Protein AF-A0AAD1IV38-F1 (afdb_monomer_lite)

Organism: NCBI:txid758802

pLDDT: mean 76.39, std 16.38, range [33.62, 96.56]

Secondary structure (DSSP, 8-state):
---TTTTTTSSTTTHHHHHHHHHHHHHHHHHHHHHHHHHHHHHHHHHHHHHHHHHHHHHHHHHHHHHHHHHHHHHHHHHHHHHHHHHHHHHHHTSPPPTTS--SS-SS-GGGTTS-HHHHHHHHHHHHHHHHHH-HHHHHHHHHHHHHHHHHHHIIIIIS-TT-PPPTT-HHHHHHHHHHHHHHHHHHHHHHHH--

Foldseek 3Di:
DDDPPPVPPPCPPPPPVVVVVVVVVVVVVVVVVVVVVVVVVVVVVVVVVVVVVVVVVVVVVVVVVVVVVVVLLVLLVVLLVLLVLLLVLLVQLQDFADPVLARSRDLDRPVCVPHDPVVVVVVLVVSLVSLCVLPVQLSVLSVQLVVLSVVVSCCCPPPDDSRDGDDNPHPSSVSNNVSSVSNNVVSVVVVVVVVD

Structure (mmCIF, N/CA/C/O backbone):
data_AF-A0AAD1IV38-F1
#
_entry.id   AF-A0AAD1IV38-F1
#
loop_
_atom_site.group_PDB
_atom_site.id
_atom_site.type_symbol
_atom_site.label_atom_id
_atom_site.label_alt_id
_atom_site.label_comp_id
_atom_site.label_asym_id
_atom_site.label_entity_id
_atom_site.label_seq_id
_atom_site.pdbx_PDB_ins_code
_atom_site.Cartn_x
_atom_site.Cartn_y
_atom_site.Cartn_z
_atom_site.occupancy
_atom_site.B_iso_or_equiv
_atom_site.auth_seq_id
_atom_site.auth_comp_id
_atom_site.auth_asym_id
_atom_site.auth_atom_id
_atom_site.pdbx_PDB_model_num
ATOM 1 N N . MET A 1 1 ? -80.940 8.741 69.448 1.00 45.12 1 MET A N 1
ATOM 2 C CA . MET A 1 1 ? -79.758 9.371 70.067 1.00 45.12 1 MET A CA 1
ATOM 3 C C . MET A 1 1 ? -79.548 8.725 71.424 1.00 45.12 1 MET A C 1
ATOM 5 O O . MET A 1 1 ? -80.487 8.771 72.208 1.00 45.12 1 MET A O 1
ATOM 9 N N . PRO A 1 2 ? -78.401 8.070 71.664 1.00 38.91 2 PRO A N 1
ATOM 10 C CA . PRO A 1 2 ? -77.934 7.808 73.019 1.00 38.91 2 PRO A CA 1
ATOM 11 C C . PRO A 1 2 ? -76.534 8.390 73.284 1.00 38.91 2 PRO A C 1
ATOM 13 O O . PRO A 1 2 ? -75.730 8.594 72.374 1.00 38.91 2 PRO A O 1
ATOM 16 N N . ASP A 1 3 ? -76.324 8.686 74.562 1.00 38.94 3 ASP A N 1
ATOM 17 C CA . ASP A 1 3 ? -75.396 9.650 75.147 1.00 38.94 3 ASP A CA 1
ATOM 18 C C . ASP A 1 3 ? -73.910 9.256 75.160 1.00 38.94 3 ASP A C 1
ATOM 20 O O . ASP A 1 3 ? -73.527 8.130 75.467 1.00 38.94 3 ASP A O 1
ATOM 24 N N . TRP A 1 4 ? -73.060 10.260 74.928 1.00 42.03 4 TRP A N 1
ATOM 25 C CA . TRP A 1 4 ? -71.591 10.206 74.905 1.00 42.03 4 TRP A CA 1
ATOM 26 C C . TRP A 1 4 ? -70.914 10.296 76.288 1.00 42.03 4 TRP A C 1
ATOM 28 O O . TRP A 1 4 ? -69.719 10.567 76.367 1.00 42.03 4 TRP A O 1
ATOM 38 N N . VAL A 1 5 ? -71.632 10.097 77.397 1.00 47.81 5 VAL A N 1
ATOM 39 C CA . VAL A 1 5 ? -71.105 10.475 78.729 1.00 47.81 5 VAL A CA 1
ATOM 40 C C . VAL A 1 5 ? -70.648 9.288 79.589 1.00 47.81 5 VAL A C 1
ATOM 42 O O . VAL A 1 5 ? -69.922 9.478 80.560 1.00 47.81 5 VAL A O 1
ATOM 45 N N . THR A 1 6 ? -70.921 8.040 79.207 1.00 46.22 6 THR A N 1
ATOM 46 C CA . THR A 1 6 ? -70.617 6.884 80.082 1.00 46.22 6 THR A CA 1
ATOM 47 C C . THR A 1 6 ? -69.318 6.136 79.758 1.00 46.22 6 THR A C 1
ATOM 49 O O . THR A 1 6 ? -69.001 5.151 80.415 1.00 46.22 6 THR A O 1
ATOM 52 N N . VAL A 1 7 ? -68.514 6.609 78.798 1.00 44.09 7 VAL A N 1
ATOM 53 C CA . VAL A 1 7 ? -67.184 6.024 78.491 1.00 44.09 7 VAL A CA 1
ATOM 54 C C . VAL A 1 7 ? -66.044 6.773 79.213 1.00 44.09 7 VAL A C 1
ATOM 56 O O . VAL A 1 7 ? -64.895 6.338 79.217 1.00 44.09 7 VAL A O 1
ATOM 59 N N . GLY A 1 8 ? -66.352 7.883 79.892 1.00 41.31 8 GLY A N 1
ATOM 60 C CA . GLY A 1 8 ? -65.357 8.850 80.363 1.00 41.31 8 GLY A CA 1
ATOM 61 C C . GLY A 1 8 ? -64.532 8.499 81.607 1.00 41.31 8 GLY A C 1
ATOM 62 O O . GLY A 1 8 ? -63.607 9.246 81.901 1.00 41.31 8 GLY A O 1
ATOM 63 N N . ILE A 1 9 ? -64.810 7.425 82.361 1.00 41.72 9 ILE A N 1
ATOM 64 C CA . ILE A 1 9 ? -64.165 7.242 83.688 1.00 41.72 9 ILE A CA 1
ATOM 65 C C . ILE A 1 9 ? -63.402 5.911 83.855 1.00 41.72 9 ILE A C 1
ATOM 67 O O . ILE A 1 9 ? -62.678 5.743 84.830 1.00 41.72 9 ILE A O 1
ATOM 71 N N . SER A 1 10 ? -63.412 4.997 82.877 1.00 33.62 10 SER A N 1
ATOM 72 C CA . SER A 1 10 ? -62.675 3.720 83.016 1.00 33.62 10 SER A CA 1
ATOM 73 C C . SER A 1 10 ? -61.328 3.637 82.275 1.00 33.62 10 SER A C 1
ATOM 75 O O . SER A 1 10 ? -60.678 2.595 82.338 1.00 33.62 10 SER A O 1
ATOM 77 N N . VAL A 1 11 ? -60.872 4.694 81.587 1.00 42.88 11 VAL A N 1
ATOM 78 C CA . VAL A 1 11 ? -59.607 4.673 80.805 1.00 42.88 11 VAL A CA 1
ATOM 79 C C . VAL A 1 11 ? -58.508 5.561 81.418 1.00 42.88 11 VAL A C 1
ATOM 81 O O . VAL A 1 11 ? -57.435 5.725 80.846 1.00 42.88 11 VAL A O 1
ATOM 84 N N . VAL A 1 12 ? -58.718 6.122 82.613 1.00 41.34 12 VAL A N 1
ATOM 85 C CA . VAL A 1 12 ? -57.757 7.072 83.215 1.00 41.34 12 VAL A CA 1
ATOM 86 C C . VAL A 1 12 ? -56.674 6.397 84.076 1.00 41.34 12 VAL A C 1
ATOM 88 O O . VAL A 1 12 ? -55.705 7.047 84.446 1.00 41.34 12 VAL A O 1
ATOM 91 N N . THR A 1 13 ? -56.722 5.084 84.325 1.00 41.69 13 THR A N 1
ATOM 92 C CA . THR A 1 13 ? -55.710 4.415 85.178 1.00 41.69 13 THR A CA 1
ATOM 93 C C . THR A 1 13 ? -54.821 3.378 84.486 1.00 41.69 13 THR A C 1
ATOM 95 O O . THR A 1 13 ? -53.948 2.813 85.138 1.00 41.69 13 THR A O 1
ATOM 98 N N . SER A 1 14 ? -54.933 3.172 83.168 1.00 42.94 14 SER A N 1
ATOM 99 C CA . SER A 1 14 ? -54.065 2.217 82.442 1.00 42.94 14 SER A CA 1
ATOM 100 C C . SER A 1 14 ? -53.470 2.723 81.115 1.00 42.94 14 SER A C 1
ATOM 102 O O . SER A 1 14 ? -52.597 2.066 80.548 1.00 42.94 14 SER A O 1
ATOM 104 N N . GLY A 1 15 ? -53.866 3.906 80.625 1.00 40.72 15 GLY A N 1
ATOM 105 C CA . GLY A 1 15 ? -53.502 4.392 79.281 1.00 40.72 15 GLY A CA 1
ATOM 106 C C . GLY A 1 15 ? -52.137 5.086 79.126 1.00 40.72 15 GLY A C 1
ATOM 107 O O . GLY A 1 15 ? -51.643 5.202 78.003 1.00 40.72 15 GLY A O 1
ATOM 108 N N . GLY A 1 16 ? -51.504 5.537 80.217 1.00 40.09 16 GLY A N 1
ATOM 109 C CA . GLY A 1 16 ? -50.271 6.344 80.162 1.00 40.09 16 GLY A CA 1
ATOM 110 C C . GLY A 1 16 ? -48.995 5.555 79.840 1.00 40.09 16 GLY A C 1
ATOM 111 O O . GLY A 1 16 ? -48.105 6.055 79.157 1.00 40.09 16 GLY A O 1
ATOM 112 N N . PHE A 1 17 ? -48.917 4.294 80.272 1.00 45.41 17 PHE A N 1
ATOM 113 C CA . PHE A 1 17 ? -47.762 3.435 79.985 1.00 45.41 17 PHE A CA 1
ATOM 114 C C . PHE A 1 17 ? -47.787 2.891 78.553 1.00 45.41 17 PHE A C 1
ATOM 116 O O . PHE A 1 17 ? -46.746 2.818 77.904 1.00 45.41 17 PHE A O 1
ATOM 123 N N . ALA A 1 18 ? -48.970 2.558 78.028 1.00 45.69 18 ALA A N 1
ATOM 124 C CA . ALA A 1 18 ? -49.103 2.012 76.682 1.00 45.69 18 ALA A CA 1
ATOM 125 C C . ALA A 1 18 ? -48.793 3.068 75.607 1.00 45.69 18 ALA A C 1
ATOM 127 O O . ALA A 1 18 ? -48.010 2.801 74.702 1.00 45.69 18 ALA A O 1
ATOM 128 N N . THR A 1 19 ? -49.318 4.291 75.727 1.00 47.59 19 THR A N 1
ATOM 129 C CA . THR A 1 19 ? -49.047 5.375 74.760 1.00 47.59 19 THR A CA 1
ATOM 130 C C . THR A 1 19 ? -47.577 5.809 74.752 1.00 47.59 19 THR A C 1
ATOM 132 O O . THR A 1 19 ? -47.011 5.996 73.674 1.00 47.59 19 THR A O 1
ATOM 135 N N . GLY A 1 20 ? -46.920 5.882 75.916 1.00 45.69 20 GLY A N 1
ATOM 136 C CA . GLY A 1 20 ? -45.480 6.158 76.011 1.00 45.69 20 GLY A CA 1
ATOM 137 C C . GLY A 1 20 ? -44.601 5.051 75.413 1.00 45.69 20 GLY A C 1
ATOM 138 O O . GLY A 1 20 ? -43.641 5.342 74.697 1.00 45.69 20 GLY A O 1
ATOM 139 N N . LEU A 1 21 ? -44.958 3.779 75.631 1.00 49.75 21 LEU A N 1
ATOM 140 C CA . LEU A 1 21 ? -44.243 2.631 75.064 1.00 49.75 21 LEU A CA 1
ATOM 141 C C . LEU A 1 21 ? -44.436 2.534 73.540 1.00 49.75 21 LEU A C 1
ATOM 143 O O . LEU A 1 21 ? -43.469 2.287 72.823 1.00 49.75 21 LEU A O 1
ATOM 147 N N . PHE A 1 22 ? -45.645 2.800 73.029 1.00 50.34 22 PHE A N 1
ATOM 148 C CA . PHE A 1 22 ? -45.930 2.851 71.589 1.00 50.34 22 PHE A CA 1
ATOM 149 C C . PHE A 1 22 ? -45.226 4.022 70.889 1.00 50.34 22 PHE A C 1
ATOM 151 O O . PHE A 1 22 ? -44.722 3.842 69.783 1.00 50.34 22 PHE A O 1
ATOM 158 N N . ALA A 1 23 ? -45.128 5.199 71.515 1.00 52.59 23 ALA A N 1
ATOM 159 C CA . ALA A 1 23 ? -44.387 6.338 70.966 1.00 52.59 23 ALA A CA 1
ATOM 160 C C . ALA A 1 23 ? -42.866 6.088 70.926 1.00 52.59 23 ALA A C 1
ATOM 162 O O . ALA A 1 23 ? -42.214 6.433 69.941 1.00 52.59 23 ALA A O 1
ATOM 163 N N . LEU A 1 24 ? -42.302 5.432 71.949 1.00 56.09 24 LEU A N 1
ATOM 164 C CA . LEU A 1 24 ? -40.892 5.014 71.974 1.00 56.09 24 LEU A CA 1
ATOM 165 C C . LEU A 1 24 ? -40.594 3.904 70.958 1.00 56.09 24 LEU A C 1
ATOM 167 O O . LEU A 1 24 ? -39.582 3.970 70.257 1.00 56.09 24 LEU A O 1
ATOM 171 N N . LEU A 1 25 ? -41.486 2.917 70.836 1.00 56.62 25 LEU A N 1
ATOM 172 C CA . LEU A 1 25 ? -41.397 1.865 69.822 1.00 56.62 25 LEU A CA 1
ATOM 173 C C . LEU A 1 25 ? -41.496 2.451 68.411 1.00 56.62 25 LEU A C 1
ATOM 175 O O . LEU A 1 25 ? -40.653 2.130 67.577 1.00 56.62 25 LEU A O 1
ATOM 179 N N . ASN A 1 26 ? -42.439 3.363 68.159 1.00 58.03 26 ASN A N 1
ATOM 180 C CA . ASN A 1 26 ? -42.579 4.035 66.867 1.00 58.03 26 ASN A CA 1
ATOM 181 C C . ASN A 1 26 ? -41.391 4.953 66.557 1.00 58.03 26 ASN A C 1
ATOM 183 O O . ASN A 1 26 ? -40.875 4.890 65.448 1.00 58.03 26 ASN A O 1
ATOM 187 N N . GLY A 1 27 ? -40.882 5.731 67.516 1.00 61.84 27 GLY A N 1
ATOM 188 C CA . GLY A 1 27 ? -39.691 6.566 67.315 1.00 61.84 27 GLY A CA 1
ATOM 189 C C . GLY A 1 27 ? -38.417 5.748 67.058 1.00 61.84 27 GLY A C 1
ATOM 190 O O . GLY A 1 27 ? -37.592 6.118 66.220 1.00 61.84 27 GLY A O 1
ATOM 191 N N . GLY A 1 28 ? -38.269 4.598 67.725 1.00 67.44 28 GLY A N 1
ATOM 192 C CA . GLY A 1 28 ? -37.185 3.645 67.477 1.00 67.44 28 GLY A CA 1
ATOM 193 C C . GLY A 1 28 ? -37.300 2.943 66.120 1.00 67.44 28 GLY A C 1
ATOM 194 O O . GLY A 1 28 ? -36.294 2.776 65.426 1.00 67.44 28 GLY A O 1
ATOM 195 N N . LEU A 1 29 ? -38.519 2.578 65.708 1.00 71.06 29 LEU A N 1
ATOM 196 C CA . LEU A 1 29 ? -38.798 1.998 64.393 1.00 71.06 29 LEU A CA 1
ATOM 197 C C . LEU A 1 29 ? -38.528 3.010 63.275 1.00 71.06 29 LEU A C 1
ATOM 199 O O . LEU A 1 29 ? -37.889 2.675 62.281 1.00 71.06 29 LEU A O 1
ATOM 203 N N . GLN A 1 30 ? -38.954 4.258 63.476 1.00 71.56 30 GLN A N 1
ATOM 204 C CA . GLN A 1 30 ? -38.776 5.352 62.532 1.00 71.56 30 GLN A CA 1
ATOM 205 C C . GLN A 1 30 ? -37.290 5.649 62.339 1.00 71.56 30 GLN A C 1
ATOM 207 O O . GLN A 1 30 ? -36.850 5.636 61.200 1.00 71.56 30 GLN A O 1
ATOM 212 N N . ARG A 1 31 ? -36.489 5.758 63.414 1.00 69.75 31 ARG A N 1
ATOM 213 C CA . ARG A 1 31 ? -35.019 5.912 63.322 1.00 69.75 31 ARG A CA 1
ATOM 214 C C . ARG A 1 31 ? -34.329 4.756 62.596 1.00 69.75 31 ARG A C 1
ATOM 216 O O . ARG A 1 31 ? -33.410 4.990 61.818 1.00 69.75 31 ARG A O 1
ATOM 223 N N . ARG A 1 32 ? -34.753 3.509 62.838 1.00 74.38 32 ARG A N 1
ATOM 224 C CA . ARG A 1 32 ? -34.207 2.334 62.133 1.00 74.38 32 ARG A CA 1
ATOM 225 C C . ARG A 1 32 ? -34.573 2.333 60.650 1.00 74.38 32 ARG A C 1
ATOM 227 O O . ARG A 1 32 ? -33.754 1.926 59.832 1.00 74.38 32 ARG A O 1
ATOM 234 N N . LEU A 1 33 ? -35.780 2.782 60.304 1.00 73.38 33 LEU A N 1
ATOM 235 C CA . LEU A 1 33 ? -36.216 2.943 58.919 1.00 73.38 33 LEU A CA 1
ATOM 236 C C . LEU A 1 33 ? -35.453 4.072 58.220 1.00 73.38 33 LEU A C 1
ATOM 238 O O . LEU A 1 33 ? -34.973 3.841 57.116 1.00 73.38 33 LEU A O 1
ATOM 242 N N . THR A 1 34 ? -35.265 5.238 58.852 1.00 75.69 34 THR A N 1
ATOM 243 C CA . THR A 1 34 ? -34.455 6.320 58.267 1.00 75.69 34 THR A CA 1
ATOM 244 C C . THR A 1 34 ? -33.017 5.879 58.051 1.00 75.69 34 THR A C 1
ATOM 246 O O . THR A 1 34 ? -32.519 6.044 56.947 1.00 75.69 34 THR A O 1
ATOM 249 N N . ALA A 1 35 ? -32.389 5.234 59.041 1.00 76.88 35 ALA A N 1
ATOM 250 C CA . ALA A 1 35 ? -31.027 4.717 58.900 1.00 76.88 35 ALA A CA 1
ATOM 251 C C . ALA A 1 35 ? -30.907 3.706 57.745 1.00 76.88 35 ALA A C 1
ATOM 253 O O . ALA A 1 35 ? -30.032 3.843 56.900 1.00 76.88 35 ALA A O 1
ATOM 254 N N . ARG A 1 36 ? -31.845 2.752 57.628 1.00 73.81 36 ARG A N 1
ATOM 255 C CA . ARG A 1 36 ? -31.867 1.802 56.500 1.00 73.81 36 ARG A CA 1
ATOM 256 C C . ARG A 1 36 ? -32.073 2.478 55.148 1.00 73.81 36 ARG A C 1
ATOM 258 O O . ARG A 1 36 ? -31.517 2.020 54.153 1.00 73.81 36 ARG A O 1
ATOM 265 N N . VAL A 1 37 ? -32.890 3.528 55.088 1.00 79.44 37 VAL A N 1
ATOM 266 C CA . VAL A 1 37 ? -33.097 4.298 53.857 1.00 79.44 37 VAL A CA 1
ATOM 267 C C . VAL A 1 37 ? -31.824 5.059 53.489 1.00 79.44 37 VAL A C 1
ATOM 269 O O . VAL A 1 37 ? -31.433 5.008 52.326 1.00 79.44 37 VAL A O 1
ATOM 272 N N . GLU A 1 38 ? -31.161 5.701 54.452 1.00 79.94 38 GLU A N 1
ATOM 273 C CA . GLU A 1 38 ? -29.873 6.388 54.278 1.00 79.94 38 GLU A CA 1
ATOM 274 C C . GLU A 1 38 ? -28.793 5.423 53.766 1.00 79.94 38 GLU A C 1
ATOM 276 O O . GLU A 1 38 ? -28.149 5.690 52.753 1.00 79.94 38 GLU A O 1
ATOM 281 N N . ASP A 1 39 ? -28.671 4.252 54.396 1.00 84.00 39 ASP A N 1
ATOM 282 C CA . ASP A 1 39 ? -27.728 3.205 53.999 1.00 84.00 39 ASP A CA 1
ATOM 283 C C . ASP A 1 39 ? -28.035 2.687 52.590 1.00 84.00 39 ASP A C 1
ATOM 285 O O . ASP A 1 39 ? -27.129 2.527 51.770 1.00 84.00 39 ASP A O 1
ATOM 289 N N . SER A 1 40 ? -29.318 2.479 52.263 1.00 78.62 40 SER A N 1
ATOM 290 C CA . SER A 1 40 ? -29.721 2.063 50.915 1.00 78.62 40 SER A CA 1
ATOM 291 C C . SER A 1 40 ? -29.397 3.129 49.869 1.00 78.62 40 SER A C 1
ATOM 293 O O . SER A 1 40 ? -28.905 2.789 48.795 1.00 78.62 40 SER A O 1
ATOM 295 N N . LYS A 1 41 ? -29.597 4.414 50.195 1.00 84.19 41 LYS A N 1
ATOM 296 C CA . LYS A 1 41 ? -29.275 5.541 49.315 1.00 84.19 41 LYS A CA 1
ATOM 297 C C . LYS A 1 41 ? -27.777 5.621 49.069 1.00 84.19 41 LYS A C 1
ATOM 299 O O . LYS A 1 41 ? -27.366 5.727 47.915 1.00 84.19 41 LYS A O 1
ATOM 304 N N . ASN A 1 42 ? -26.972 5.499 50.120 1.00 84.94 42 ASN A N 1
ATOM 305 C CA . ASN A 1 42 ? -25.516 5.496 50.019 1.00 84.94 42 ASN A CA 1
ATOM 306 C C . ASN A 1 42 ? -25.021 4.316 49.173 1.00 84.94 42 ASN A C 1
ATOM 308 O O . ASN A 1 42 ? -24.245 4.521 48.243 1.00 84.94 42 ASN A O 1
ATOM 312 N N . ALA A 1 43 ? -25.560 3.113 49.394 1.00 84.00 43 ALA A N 1
ATOM 313 C CA . ALA A 1 43 ? -25.237 1.938 48.589 1.00 84.00 43 ALA A CA 1
ATOM 314 C C . ALA A 1 43 ? -25.651 2.100 47.114 1.00 84.00 43 ALA A C 1
ATOM 316 O O . ALA A 1 43 ? -24.925 1.682 46.212 1.00 84.00 43 ALA A O 1
ATOM 317 N N . THR A 1 44 ? -26.803 2.723 46.836 1.00 80.00 44 THR A N 1
ATOM 318 C CA . THR A 1 44 ? -27.213 3.024 45.455 1.00 80.00 44 THR A CA 1
ATOM 319 C C . THR A 1 44 ? -26.353 4.106 44.810 1.00 80.00 44 THR A C 1
ATOM 321 O O . THR A 1 44 ? -26.018 3.978 43.638 1.00 80.00 44 THR A O 1
ATOM 324 N N . ALA A 1 45 ? -25.940 5.132 45.557 1.00 85.69 45 ALA A N 1
ATOM 325 C CA . ALA A 1 45 ? -25.071 6.193 45.057 1.00 85.69 45 ALA A CA 1
ATOM 326 C C . ALA A 1 45 ? -23.664 5.669 44.739 1.00 85.69 45 ALA A C 1
ATOM 328 O O . ALA A 1 45 ? -23.058 6.072 43.749 1.00 85.69 45 ALA A O 1
ATOM 329 N N . GLU A 1 46 ? -23.151 4.741 45.544 1.00 86.56 46 GLU A N 1
ATOM 330 C CA . GLU A 1 46 ? -21.867 4.090 45.295 1.00 86.56 46 GLU A CA 1
ATOM 331 C C . GLU A 1 46 ? -21.923 3.167 44.071 1.00 86.56 46 GLU A C 1
ATOM 333 O O . GLU A 1 46 ? -21.040 3.230 43.216 1.00 86.56 46 GLU A O 1
ATOM 338 N N . LYS A 1 47 ? -23.009 2.397 43.911 1.00 85.38 47 LYS A N 1
ATOM 339 C CA . LYS A 1 47 ? -23.254 1.613 42.690 1.00 85.38 47 LYS A CA 1
ATOM 340 C C . LYS A 1 47 ? -23.385 2.492 41.448 1.00 85.38 47 LYS A C 1
ATOM 342 O O . LYS A 1 47 ? -22.825 2.143 40.416 1.00 85.38 47 LYS A O 1
ATOM 347 N N . LEU A 1 48 ? -24.078 3.628 41.540 1.00 86.31 48 LEU A N 1
ATOM 348 C CA . LEU A 1 48 ? -24.189 4.585 40.433 1.00 86.31 48 LEU A CA 1
ATOM 349 C C . LEU A 1 48 ? -22.816 5.128 40.029 1.00 86.31 48 LEU A C 1
ATOM 351 O O . LEU A 1 48 ? -22.477 5.078 38.855 1.00 86.31 48 LEU A O 1
ATOM 355 N N . LYS A 1 49 ? -21.972 5.518 40.992 1.00 89.62 49 LYS A N 1
ATOM 356 C CA . LYS A 1 49 ? -20.589 5.942 40.706 1.00 89.62 49 LYS A CA 1
ATOM 357 C C . LYS A 1 49 ? -19.760 4.848 40.030 1.00 89.62 49 LYS A C 1
ATOM 359 O O . LYS A 1 49 ? -18.965 5.150 39.146 1.00 89.62 49 LYS A O 1
ATOM 364 N N . GLN A 1 50 ? -19.923 3.590 40.443 1.00 89.12 50 GLN A N 1
ATOM 365 C CA . GLN A 1 50 ? -19.240 2.454 39.812 1.00 89.12 50 GLN A CA 1
ATOM 366 C C . GLN A 1 50 ? -19.722 2.227 38.373 1.00 89.12 50 GLN A C 1
ATOM 368 O O . GLN A 1 50 ? -18.903 1.983 37.489 1.00 89.12 50 GLN A O 1
ATOM 373 N N . VAL A 1 51 ? -21.030 2.349 38.126 1.00 87.44 51 VAL A N 1
ATOM 374 C CA . VAL A 1 51 ? -21.607 2.262 36.778 1.00 87.44 51 VAL A CA 1
ATOM 375 C C . VAL A 1 51 ? -21.101 3.408 35.903 1.00 87.44 51 VAL A C 1
ATOM 377 O O . VAL A 1 51 ? -20.585 3.139 34.822 1.00 87.44 51 VAL A O 1
ATOM 380 N N . ASP A 1 52 ? -21.137 4.650 36.385 1.00 88.50 52 ASP A N 1
ATOM 381 C CA . ASP A 1 52 ? -20.636 5.819 35.651 1.00 88.50 52 ASP A CA 1
ATOM 382 C C . ASP A 1 52 ? -19.146 5.676 35.301 1.00 88.50 52 ASP A C 1
ATOM 384 O O . ASP A 1 52 ? -18.738 5.947 34.171 1.00 88.50 52 ASP A O 1
ATOM 388 N N . ALA A 1 53 ? -18.327 5.177 36.235 1.00 87.06 53 ALA A N 1
ATOM 389 C CA . ALA A 1 53 ? -16.916 4.893 35.979 1.00 87.06 53 ALA A CA 1
ATOM 390 C C . ALA A 1 53 ? -16.725 3.802 34.909 1.00 87.06 53 ALA A C 1
ATOM 392 O O . ALA A 1 53 ? -15.854 3.933 34.049 1.00 87.06 53 ALA A O 1
ATOM 393 N N . SER A 1 54 ? -17.556 2.754 34.925 1.00 83.62 54 SER A N 1
ATOM 394 C CA . SER A 1 54 ? -17.504 1.681 33.925 1.00 83.62 54 SER A CA 1
ATOM 395 C C . SER A 1 54 ? -17.924 2.150 32.528 1.00 83.62 54 SER A C 1
ATOM 397 O O . SER A 1 54 ? -17.302 1.754 31.543 1.00 83.62 54 SER A O 1
ATOM 399 N N . ILE A 1 55 ? -18.918 3.044 32.441 1.00 84.44 55 ILE A N 1
ATOM 400 C CA . ILE A 1 55 ? -19.357 3.660 31.184 1.00 84.44 55 ILE A CA 1
ATOM 401 C C . ILE A 1 55 ? -18.240 4.548 30.635 1.00 84.44 55 ILE A C 1
ATOM 403 O O . ILE A 1 55 ? -17.848 4.387 29.484 1.00 84.44 55 ILE A O 1
ATOM 407 N N . ALA A 1 56 ? -17.640 5.402 31.467 1.00 85.00 56 ALA A N 1
ATOM 408 C CA . ALA A 1 56 ? -16.531 6.255 31.045 1.00 85.00 56 ALA A CA 1
ATOM 409 C C . ALA A 1 56 ? -15.308 5.449 30.561 1.00 85.00 56 ALA A C 1
ATOM 411 O O . ALA A 1 56 ? -14.620 5.846 29.616 1.00 85.00 56 ALA A O 1
ATOM 412 N N . GLU A 1 57 ? -15.020 4.301 31.184 1.00 84.81 57 GLU A N 1
ATOM 413 C CA . GLU A 1 57 ? -13.952 3.407 30.732 1.00 84.81 57 GLU A CA 1
ATOM 414 C C . GLU A 1 57 ? -14.301 2.715 29.404 1.00 84.81 57 GLU A C 1
ATOM 416 O O . GLU A 1 57 ? -13.440 2.604 28.524 1.00 84.81 57 GLU A O 1
ATOM 421 N N . ALA A 1 58 ? -15.552 2.282 29.232 1.00 83.44 58 ALA A N 1
ATOM 422 C CA . ALA A 1 58 ? -16.043 1.700 27.986 1.00 83.44 58 ALA A CA 1
ATOM 423 C C . ALA A 1 58 ? -16.001 2.713 26.833 1.00 83.44 58 ALA A C 1
ATOM 425 O O . ALA A 1 58 ? -15.466 2.399 25.769 1.00 83.44 58 ALA A O 1
ATOM 426 N N . ASP A 1 59 ? -16.448 3.947 27.068 1.00 79.81 59 ASP A N 1
ATOM 427 C CA . ASP A 1 59 ? -16.395 5.041 26.097 1.00 79.81 59 ASP A CA 1
ATOM 428 C C . ASP A 1 59 ? -14.954 5.357 25.696 1.00 79.81 59 ASP A C 1
ATOM 430 O O . ASP A 1 59 ? -14.639 5.498 24.512 1.00 79.81 59 ASP A O 1
ATOM 434 N N . ARG A 1 60 ? -14.030 5.387 26.664 1.00 76.81 60 ARG A N 1
ATOM 435 C CA . ARG A 1 60 ? -12.604 5.587 26.384 1.00 76.81 60 ARG A CA 1
ATOM 436 C C . ARG A 1 60 ? -12.019 4.454 25.539 1.00 76.81 60 ARG A C 1
ATOM 438 O O . ARG A 1 60 ? -11.243 4.727 24.623 1.00 76.81 60 ARG A O 1
ATOM 445 N N . LYS A 1 61 ? -12.365 3.195 25.828 1.00 82.31 61 LYS A N 1
ATOM 446 C CA . LYS A 1 61 ? -11.931 2.033 25.029 1.00 82.31 61 LYS A CA 1
ATOM 447 C C . LYS A 1 61 ? -12.514 2.080 23.616 1.00 82.31 61 LYS A C 1
ATOM 449 O O . LYS A 1 61 ? -11.769 1.859 22.666 1.00 82.31 61 LYS A O 1
ATOM 454 N N . SER A 1 62 ? -13.790 2.433 23.482 1.00 61.62 62 SER A N 1
ATOM 455 C CA . SER A 1 62 ? -14.478 2.586 22.196 1.00 61.62 62 SER A CA 1
ATOM 456 C C . SER A 1 62 ? -13.846 3.689 21.338 1.00 61.62 62 SER A C 1
ATOM 458 O O . SER A 1 62 ? -13.461 3.451 20.196 1.00 61.62 62 SER A O 1
ATOM 460 N N . ALA A 1 63 ? -13.593 4.869 21.913 1.00 67.94 63 ALA A N 1
ATOM 461 C CA . ALA A 1 63 ? -12.931 5.972 21.214 1.00 67.94 63 ALA A CA 1
ATOM 462 C C . ALA A 1 63 ? -11.492 5.632 20.781 1.00 67.94 63 ALA A C 1
ATOM 464 O O . ALA A 1 63 ? -11.039 6.056 19.717 1.00 67.94 63 ALA A O 1
ATOM 465 N N . LEU A 1 64 ? -10.755 4.863 21.591 1.00 70.31 64 LEU A N 1
ATOM 466 C CA . LEU A 1 64 ? -9.426 4.370 21.220 1.00 70.31 64 LEU A CA 1
ATOM 467 C C . LEU A 1 64 ? -9.482 3.313 20.109 1.00 70.31 64 LEU A C 1
ATOM 469 O O . LEU A 1 64 ? -8.575 3.287 19.279 1.00 70.31 64 LEU A O 1
ATOM 473 N N . ALA A 1 65 ? -10.510 2.462 20.087 1.00 66.31 65 ALA A N 1
ATOM 474 C CA . ALA A 1 65 ? -10.733 1.503 19.008 1.00 66.31 65 ALA A CA 1
ATOM 475 C C . ALA A 1 65 ? -11.033 2.223 17.685 1.00 66.31 65 ALA A C 1
ATOM 477 O O . ALA A 1 65 ? -10.317 2.000 16.716 1.00 66.31 65 ALA A O 1
ATOM 478 N N . LEU A 1 66 ? -11.958 3.191 17.689 1.00 67.19 66 LEU A N 1
ATOM 479 C CA . LEU A 1 66 ? -12.282 4.010 16.513 1.00 67.19 66 LEU A CA 1
ATOM 480 C C . LEU A 1 66 ? -11.052 4.729 15.941 1.00 67.19 66 LEU A C 1
ATOM 482 O O . LEU A 1 66 ? -10.789 4.662 14.748 1.00 67.19 66 LEU A O 1
ATOM 486 N N . ARG A 1 67 ? -10.222 5.344 16.795 1.00 64.25 67 ARG A N 1
ATOM 487 C CA . ARG A 1 67 ? -8.979 6.000 16.341 1.00 64.25 67 ARG A CA 1
ATOM 488 C C . ARG A 1 67 ? -7.975 5.030 15.722 1.00 64.25 67 ARG A C 1
ATOM 490 O O . ARG A 1 67 ? -7.233 5.411 14.818 1.00 64.25 67 ARG A O 1
ATOM 497 N N . ARG A 1 68 ? -7.894 3.802 16.243 1.00 71.12 68 ARG A N 1
ATOM 498 C CA . ARG A 1 68 ? -7.044 2.760 15.654 1.00 71.12 68 ARG A CA 1
ATOM 499 C C . ARG A 1 68 ? -7.587 2.361 14.292 1.00 71.12 68 ARG A C 1
ATOM 501 O O . ARG A 1 68 ? -6.798 2.242 13.365 1.00 71.12 68 ARG A O 1
ATOM 508 N N . ASP A 1 69 ? -8.895 2.223 14.162 1.00 74.62 69 ASP A N 1
ATOM 509 C CA . ASP A 1 69 ? -9.537 1.857 12.907 1.00 74.62 69 ASP A CA 1
ATOM 510 C C . ASP A 1 69 ? -9.365 2.944 11.831 1.00 74.62 69 ASP A C 1
ATOM 512 O O . ASP A 1 69 ? -8.920 2.631 10.728 1.00 74.62 69 ASP A O 1
ATOM 516 N N . ASP A 1 70 ? -9.533 4.224 12.172 1.00 76.06 70 ASP A N 1
ATOM 517 C CA . ASP A 1 70 ? -9.267 5.349 11.257 1.00 76.06 70 ASP A CA 1
ATOM 518 C C . ASP A 1 70 ? -7.800 5.390 10.799 1.00 76.06 70 ASP A C 1
ATOM 520 O O . ASP A 1 70 ? -7.492 5.565 9.614 1.00 76.06 70 ASP A O 1
ATOM 524 N N . SER A 1 71 ? -6.869 5.194 11.740 1.00 77.69 71 SER A N 1
ATOM 525 C CA . SER A 1 71 ? -5.435 5.140 11.441 1.00 77.69 71 SER A CA 1
ATOM 526 C C . SER A 1 71 ? -5.116 4.005 10.474 1.00 77.69 71 SER A C 1
ATOM 528 O O . SER A 1 71 ? -4.318 4.178 9.557 1.00 77.69 71 SER A O 1
ATOM 530 N N . ARG A 1 72 ? -5.726 2.840 10.684 1.00 80.88 72 ARG A N 1
ATOM 531 C CA . ARG A 1 72 ? -5.502 1.651 9.870 1.00 80.88 72 ARG A CA 1
ATOM 532 C C . ARG A 1 72 ? -6.092 1.796 8.464 1.00 80.88 72 ARG A C 1
ATOM 534 O O . ARG A 1 72 ? -5.432 1.445 7.488 1.00 80.88 72 ARG A O 1
ATOM 541 N N . MET A 1 73 ? -7.281 2.387 8.358 1.00 84.31 73 MET A N 1
ATOM 542 C CA . MET A 1 73 ? -7.934 2.694 7.084 1.00 84.31 73 MET A CA 1
ATOM 543 C C . MET A 1 73 ? -7.084 3.663 6.259 1.00 84.31 73 MET A C 1
ATOM 545 O O . MET A 1 73 ? -6.844 3.444 5.073 1.00 84.31 73 MET A O 1
ATOM 549 N N . THR A 1 74 ? -6.549 4.699 6.909 1.00 84.56 74 THR A N 1
ATOM 550 C CA . THR A 1 74 ? -5.666 5.678 6.262 1.00 84.56 74 THR A CA 1
ATOM 551 C C . THR A 1 74 ? -4.427 5.006 5.667 1.00 84.56 74 THR A C 1
ATOM 553 O O . THR A 1 74 ? -4.072 5.289 4.523 1.00 84.56 74 THR A O 1
ATOM 556 N N . THR A 1 75 ? -3.799 4.074 6.390 1.00 85.56 75 THR A N 1
ATOM 557 C CA . THR A 1 75 ? -2.633 3.347 5.871 1.00 85.56 75 THR A CA 1
ATOM 558 C C . THR 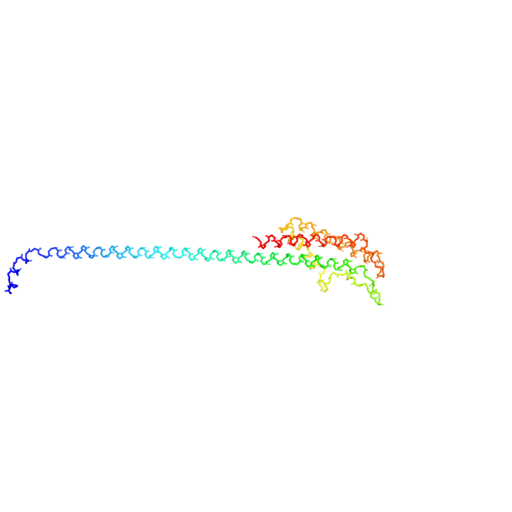A 1 75 ? -2.982 2.454 4.679 1.00 85.56 75 THR A C 1
ATOM 560 O O . THR A 1 75 ? -2.254 2.459 3.687 1.00 85.56 75 THR A O 1
ATOM 563 N N . LEU A 1 76 ? -4.110 1.735 4.710 1.00 88.88 76 LEU A N 1
ATOM 564 C CA . LEU A 1 76 ? -4.553 0.934 3.559 1.00 88.88 76 LEU A CA 1
ATOM 565 C C . LEU A 1 76 ? -4.816 1.803 2.321 1.00 88.88 76 LEU A C 1
ATOM 567 O O . LEU A 1 76 ? -4.440 1.424 1.211 1.00 88.88 76 LEU A O 1
ATOM 571 N N . LEU A 1 77 ? -5.402 2.990 2.499 1.00 87.44 77 LEU A N 1
ATOM 572 C CA . LEU A 1 77 ? -5.601 3.949 1.410 1.00 87.44 77 LEU A CA 1
ATOM 573 C C . LEU A 1 77 ? -4.270 4.466 0.847 1.00 87.44 77 LEU A C 1
ATOM 575 O O . LEU 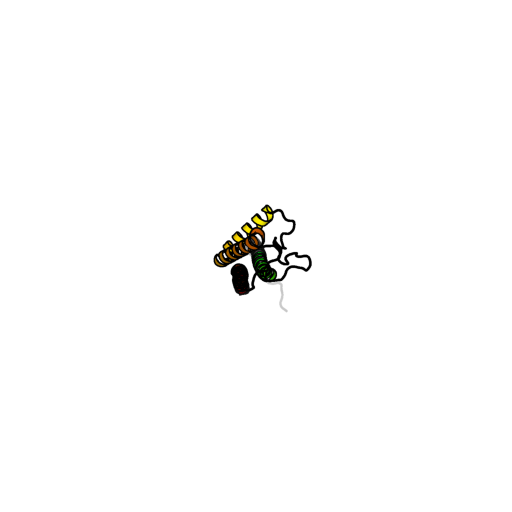A 1 77 ? -4.136 4.588 -0.371 1.00 87.44 77 LEU A O 1
ATOM 579 N N . GLN A 1 78 ? -3.276 4.721 1.702 1.00 88.56 78 GLN A N 1
ATOM 580 C CA . GLN A 1 78 ? -1.927 5.101 1.270 1.00 88.56 78 GLN A CA 1
ATOM 581 C C . GLN A 1 78 ? -1.256 3.983 0.461 1.00 88.56 78 GLN A C 1
ATOM 583 O O . GLN A 1 78 ? -0.724 4.245 -0.616 1.00 88.56 78 GLN A O 1
ATOM 588 N N . ILE A 1 79 ? -1.346 2.730 0.915 1.00 90.50 79 ILE A N 1
ATOM 589 C CA . ILE A 1 79 ? -0.815 1.566 0.189 1.00 90.50 79 ILE A CA 1
ATOM 590 C C . ILE A 1 79 ? -1.532 1.387 -1.161 1.00 90.50 79 ILE A C 1
ATOM 592 O O . ILE A 1 79 ? -0.890 1.188 -2.193 1.00 90.50 79 ILE A O 1
ATOM 596 N N . ASN A 1 80 ? -2.859 1.537 -1.196 1.00 90.44 80 ASN A N 1
ATOM 597 C CA . ASN A 1 80 ? -3.634 1.475 -2.437 1.00 90.44 80 ASN A CA 1
ATOM 598 C C . ASN A 1 80 ? -3.252 2.591 -3.419 1.00 90.44 80 ASN A C 1
ATOM 600 O O . ASN A 1 80 ? -3.211 2.378 -4.636 1.00 90.44 80 ASN A O 1
ATOM 604 N N . ARG A 1 81 ? -2.965 3.790 -2.898 1.00 88.56 81 ARG A N 1
ATOM 605 C CA . ARG A 1 81 ? -2.494 4.913 -3.705 1.00 88.56 81 ARG A CA 1
ATOM 606 C C . ARG A 1 81 ? -1.117 4.629 -4.300 1.00 88.56 81 ARG A C 1
ATOM 608 O O . ARG A 1 81 ? -0.956 4.829 -5.498 1.00 88.56 81 ARG A O 1
ATOM 615 N N . LEU A 1 82 ? -0.182 4.091 -3.515 1.00 87.56 82 LEU A N 1
ATOM 616 C CA . LEU A 1 82 ? 1.133 3.669 -4.011 1.00 87.56 82 LEU A CA 1
ATOM 617 C C . LEU A 1 82 ? 1.017 2.652 -5.151 1.00 87.56 82 LEU A C 1
ATOM 619 O O . LEU A 1 82 ? 1.707 2.770 -6.160 1.00 87.56 82 LEU A O 1
ATOM 623 N N . ALA A 1 83 ? 0.114 1.682 -5.018 1.00 90.88 83 ALA A N 1
ATOM 624 C CA . ALA A 1 83 ? -0.136 0.704 -6.068 1.00 90.88 83 ALA A CA 1
ATOM 625 C C . ALA A 1 83 ? -0.738 1.336 -7.335 1.00 90.88 83 ALA A C 1
ATOM 627 O O . ALA A 1 83 ? -0.358 0.970 -8.445 1.00 90.88 83 ALA A O 1
ATOM 628 N N . ALA A 1 84 ? -1.637 2.317 -7.191 1.00 88.19 84 ALA A N 1
ATOM 629 C CA . ALA A 1 84 ? -2.162 3.081 -8.325 1.00 88.19 84 ALA A CA 1
ATOM 630 C C . ALA A 1 84 ? -1.059 3.874 -9.042 1.00 88.19 84 ALA A C 1
ATOM 632 O O . ALA A 1 84 ? -0.981 3.851 -10.269 1.00 88.19 84 ALA A O 1
ATOM 633 N N . ASP A 1 85 ? -0.199 4.545 -8.274 1.00 87.31 85 ASP A N 1
ATOM 634 C CA . ASP A 1 85 ? 0.913 5.333 -8.804 1.00 87.31 85 ASP A CA 1
ATOM 635 C C . ASP A 1 85 ? 1.938 4.441 -9.523 1.00 87.31 85 ASP A C 1
ATOM 637 O O . ASP A 1 85 ? 2.477 4.832 -10.553 1.00 87.31 85 ASP A O 1
ATOM 641 N N . ALA A 1 86 ? 2.164 3.218 -9.037 1.00 88.12 86 ALA A N 1
ATOM 642 C CA . ALA A 1 86 ? 3.016 2.234 -9.698 1.00 88.12 86 ALA A CA 1
ATOM 643 C C . ALA A 1 86 ? 2.440 1.736 -11.035 1.00 88.12 86 ALA A C 1
ATOM 645 O O . ALA A 1 86 ? 3.176 1.628 -12.012 1.00 88.12 86 ALA A O 1
ATOM 646 N N . ILE A 1 87 ? 1.130 1.478 -11.110 1.00 90.19 87 ILE A N 1
ATOM 647 C CA . ILE A 1 87 ? 0.467 1.100 -12.371 1.00 90.19 87 ILE A CA 1
ATOM 648 C C . ILE A 1 87 ? 0.532 2.259 -13.373 1.00 90.19 87 ILE A C 1
ATOM 650 O O . ILE A 1 87 ? 0.824 2.045 -14.548 1.00 90.19 87 ILE A O 1
ATOM 654 N N . ALA A 1 88 ? 0.303 3.490 -12.910 1.00 87.69 88 ALA A N 1
ATOM 655 C CA . ALA A 1 88 ? 0.440 4.679 -13.744 1.00 87.69 88 ALA A CA 1
ATOM 656 C C . ALA A 1 88 ? 1.885 4.871 -14.226 1.00 87.69 88 ALA A C 1
ATOM 658 O O . ALA A 1 88 ? 2.098 5.213 -15.383 1.00 87.69 88 ALA A O 1
ATOM 659 N N . LEU A 1 89 ? 2.878 4.606 -13.372 1.00 86.62 89 LEU A N 1
ATOM 660 C CA . LEU A 1 89 ? 4.288 4.643 -13.752 1.00 86.62 89 LEU A CA 1
ATOM 661 C C . LEU A 1 89 ? 4.608 3.609 -14.837 1.00 86.62 89 LEU A C 1
ATOM 663 O O . LEU A 1 89 ? 5.249 3.961 -15.820 1.00 86.62 89 LEU A O 1
ATOM 667 N N . ALA A 1 90 ? 4.131 2.370 -14.681 1.00 88.88 90 ALA A N 1
ATOM 668 C CA . ALA A 1 90 ? 4.299 1.319 -15.682 1.00 88.88 90 ALA A CA 1
ATOM 669 C C . ALA A 1 90 ? 3.689 1.726 -17.031 1.00 88.88 90 ALA A C 1
ATOM 671 O O . ALA A 1 90 ? 4.328 1.559 -18.060 1.00 88.88 90 ALA A O 1
ATOM 672 N N . HIS A 1 91 ? 2.490 2.316 -17.026 1.00 87.75 91 HIS A N 1
ATOM 673 C CA . HIS A 1 91 ? 1.858 2.816 -18.248 1.00 87.75 91 HIS A CA 1
ATOM 674 C C . HIS A 1 91 ? 2.616 3.999 -18.864 1.00 87.75 91 HIS A C 1
ATOM 676 O O . HIS A 1 91 ? 2.840 4.032 -20.064 1.00 87.75 91 HIS A O 1
ATOM 682 N N . ASN A 1 92 ? 3.059 4.962 -18.056 1.00 86.00 92 ASN A N 1
ATOM 683 C CA . ASN A 1 92 ? 3.787 6.126 -18.562 1.00 86.00 92 ASN A CA 1
ATOM 684 C C . ASN A 1 92 ? 5.162 5.762 -19.140 1.00 86.00 92 ASN A C 1
ATOM 686 O O . ASN A 1 92 ? 5.686 6.514 -19.957 1.00 86.00 92 ASN A O 1
ATOM 690 N N . ALA A 1 93 ? 5.752 4.645 -18.709 1.00 84.94 93 ALA A N 1
ATOM 691 C CA . ALA A 1 93 ? 7.019 4.144 -19.234 1.00 84.94 93 ALA A CA 1
ATOM 692 C C . A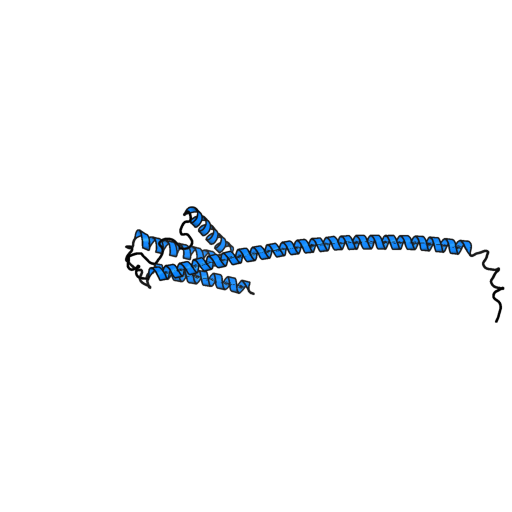LA A 1 93 ? 6.914 3.653 -20.689 1.00 84.94 93 ALA A C 1
ATOM 694 O O . ALA A 1 93 ? 7.919 3.640 -21.396 1.00 84.94 93 ALA A O 1
ATOM 695 N N . THR A 1 94 ? 5.711 3.289 -21.143 1.00 87.62 94 THR A N 1
ATOM 696 C CA . THR A 1 94 ? 5.453 2.819 -22.513 1.00 87.62 94 THR A CA 1
ATOM 697 C C . THR A 1 94 ? 4.982 3.933 -23.443 1.00 87.62 94 THR A C 1
ATOM 699 O O . THR A 1 94 ? 4.589 3.663 -24.574 1.00 87.62 94 THR A O 1
ATOM 702 N N . LEU A 1 95 ? 4.912 5.176 -22.955 1.00 85.25 95 LEU A N 1
ATOM 703 C CA . LEU A 1 95 ? 4.486 6.312 -23.761 1.00 85.25 95 LEU A CA 1
ATOM 704 C C . LEU A 1 95 ? 5.698 6.994 -24.401 1.00 85.25 95 LEU A C 1
ATOM 706 O O . LEU A 1 95 ? 6.733 7.136 -23.738 1.00 85.25 95 LEU A O 1
ATOM 710 N N . PRO A 1 96 ? 5.543 7.514 -25.631 1.00 81.62 96 PRO A N 1
ATOM 711 C CA . PRO A 1 96 ? 6.607 8.256 -26.278 1.00 81.62 96 PRO A CA 1
ATOM 712 C C . PRO A 1 96 ? 6.939 9.518 -25.470 1.00 81.62 96 PRO A C 1
ATOM 714 O O . PRO A 1 96 ? 6.050 10.105 -24.842 1.00 81.62 96 PRO A O 1
ATOM 717 N N . PRO A 1 97 ? 8.200 9.982 -25.494 1.00 77.50 97 PRO A N 1
ATOM 718 C CA . PRO A 1 97 ? 8.586 11.217 -24.828 1.00 77.50 97 PRO A CA 1
ATOM 719 C C . PRO A 1 97 ? 7.825 12.419 -25.403 1.00 77.50 97 PRO A C 1
ATOM 721 O O . PRO A 1 97 ? 7.318 12.408 -26.529 1.00 77.50 97 PRO A O 1
ATOM 724 N N . LEU A 1 98 ? 7.758 13.490 -24.616 1.00 80.81 98 LEU A N 1
ATOM 725 C CA . LEU A 1 98 ? 7.196 14.763 -25.048 1.00 80.81 98 LEU A CA 1
ATOM 726 C C . LEU A 1 98 ? 7.952 15.314 -26.277 1.00 80.81 98 LEU A C 1
ATOM 728 O O . LEU A 1 98 ? 9.093 14.926 -26.533 1.00 80.81 98 LEU A O 1
ATOM 732 N N . PRO A 1 99 ? 7.359 16.255 -27.041 1.00 80.12 99 PRO A N 1
ATOM 733 C CA . PRO A 1 99 ? 7.982 16.802 -28.254 1.00 80.12 99 PRO A CA 1
ATOM 734 C C . PRO A 1 99 ? 9.356 17.460 -28.044 1.00 80.12 99 PRO A C 1
ATOM 736 O O . PRO A 1 99 ? 10.101 17.648 -29.002 1.00 80.12 99 PRO A O 1
ATOM 739 N N . ASP A 1 100 ? 9.678 17.838 -26.807 1.00 80.25 100 ASP A N 1
ATOM 740 C CA . ASP A 1 100 ? 10.963 18.395 -26.379 1.00 80.25 100 ASP A CA 1
ATOM 741 C C . ASP A 1 100 ? 11.994 17.319 -25.973 1.00 80.25 100 ASP A C 1
ATOM 743 O O . ASP A 1 100 ? 13.116 17.658 -25.599 1.00 80.25 100 ASP A O 1
ATOM 747 N N . GLY A 1 101 ? 11.634 16.035 -26.066 1.00 70.88 101 GLY A N 1
ATOM 748 C CA . GLY A 1 101 ? 12.453 14.889 -25.674 1.00 70.88 101 GLY A CA 1
ATOM 749 C C . GLY A 1 101 ? 12.354 14.522 -24.192 1.00 70.88 101 GLY A C 1
ATOM 750 O O . GLY A 1 101 ? 13.079 13.636 -23.745 1.00 70.88 101 GLY A O 1
ATOM 751 N N . THR A 1 102 ? 11.482 15.176 -23.418 1.00 74.31 102 THR A N 1
ATOM 752 C CA . THR A 1 102 ? 11.318 14.882 -21.990 1.00 74.31 102 THR A CA 1
ATOM 753 C C . THR A 1 102 ? 10.516 13.584 -21.793 1.00 74.31 102 THR A C 1
ATOM 755 O O . THR A 1 102 ? 9.392 13.495 -22.297 1.00 74.31 102 THR A O 1
ATOM 758 N N . PRO A 1 103 ? 11.018 12.582 -21.043 1.00 69.31 103 PRO A N 1
ATOM 759 C CA . PRO A 1 103 ? 10.248 11.374 -20.747 1.00 69.31 103 PRO A CA 1
ATOM 760 C C . PRO A 1 103 ? 8.989 11.702 -19.926 1.00 69.31 103 PRO A C 1
ATOM 762 O O . PRO A 1 103 ? 9.032 12.505 -18.992 1.00 69.31 103 PRO A O 1
ATOM 765 N N . ILE A 1 104 ? 7.857 11.076 -20.272 1.00 69.56 104 ILE A N 1
ATOM 766 C CA . ILE A 1 104 ? 6.560 11.291 -19.598 1.00 69.56 104 ILE A CA 1
ATOM 767 C C . ILE A 1 104 ? 6.535 10.634 -18.214 1.00 69.56 104 ILE A C 1
ATOM 769 O O . ILE A 1 104 ? 5.869 11.116 -17.291 1.00 69.56 104 ILE A O 1
ATOM 773 N N . TYR A 1 105 ? 7.263 9.531 -18.041 1.00 67.81 105 TYR A N 1
ATOM 774 C CA . TYR A 1 105 ? 7.397 8.908 -16.737 1.00 67.81 105 TYR A CA 1
ATOM 775 C C . TYR A 1 105 ? 8.383 9.710 -15.876 1.00 67.81 105 TYR A C 1
ATOM 777 O O . TYR A 1 105 ? 9.486 10.056 -16.306 1.00 67.81 105 TYR A O 1
ATOM 785 N N . PRO A 1 106 ? 8.007 10.037 -14.634 1.00 60.56 106 PRO A N 1
ATOM 786 C CA . PRO A 1 106 ? 8.851 10.855 -13.794 1.00 60.56 106 PRO A CA 1
ATOM 787 C C . PRO A 1 106 ? 10.006 10.000 -13.250 1.00 60.56 106 PRO A C 1
ATOM 789 O O . PRO A 1 106 ? 9.795 8.937 -12.667 1.00 60.56 106 PRO A O 1
ATOM 792 N N . GLN A 1 107 ? 11.242 10.490 -13.366 1.00 57.00 107 GLN A N 1
ATOM 793 C CA . GLN A 1 107 ? 12.418 9.829 -12.771 1.00 57.00 107 GLN A CA 1
ATOM 794 C C . GLN A 1 107 ? 12.393 9.836 -11.227 1.00 57.00 107 GLN A C 1
ATOM 796 O O . GLN A 1 107 ? 13.229 9.218 -10.573 1.00 57.00 107 GLN A O 1
ATOM 801 N N . ARG A 1 108 ? 11.421 10.532 -10.619 1.00 52.00 108 ARG A N 1
ATOM 802 C CA . ARG A 1 108 ? 11.102 10.490 -9.186 1.00 52.00 108 ARG A CA 1
ATOM 803 C C . ARG A 1 108 ? 9.588 10.347 -9.007 1.00 52.00 108 ARG A C 1
ATOM 805 O O . ARG A 1 108 ? 8.848 10.993 -9.738 1.00 52.00 108 ARG A O 1
ATOM 812 N N . PRO A 1 109 ? 9.083 9.577 -8.033 1.00 49.66 109 PRO A N 1
ATOM 813 C CA . PRO A 1 109 ? 7.641 9.479 -7.793 1.00 49.66 109 PRO A CA 1
ATOM 814 C C . PRO A 1 109 ? 7.018 10.872 -7.560 1.00 49.66 109 PRO A C 1
ATOM 816 O O . PRO A 1 109 ? 7.494 11.622 -6.706 1.00 49.66 109 PRO A O 1
ATOM 819 N N . TYR A 1 110 ? 5.943 11.205 -8.294 1.00 40.97 110 TYR A N 1
ATOM 820 C CA . TYR A 1 110 ? 5.259 12.517 -8.261 1.00 40.97 110 TYR A CA 1
ATOM 821 C C . TYR A 1 110 ? 4.879 12.984 -6.847 1.00 40.97 110 TYR A C 1
ATOM 823 O O . TYR A 1 110 ? 4.885 14.182 -6.575 1.00 40.97 110 TYR A O 1
ATOM 831 N N . ALA A 1 111 ? 4.593 12.052 -5.935 1.00 45.78 111 ALA A N 1
ATOM 832 C CA . ALA A 1 111 ? 4.235 12.358 -4.550 1.00 45.78 111 ALA A CA 1
ATOM 833 C C . ALA A 1 111 ? 5.382 12.984 -3.726 1.00 45.78 111 ALA A C 1
ATOM 835 O O . ALA A 1 111 ? 5.126 13.580 -2.684 1.00 45.78 111 ALA A O 1
ATOM 836 N N . ASN A 1 112 ? 6.637 12.873 -4.182 1.00 51.56 112 ASN A N 1
ATOM 837 C CA . ASN A 1 112 ? 7.827 13.227 -3.400 1.00 51.56 112 ASN A CA 1
ATOM 838 C C . ASN A 1 112 ? 8.682 14.338 -4.028 1.00 51.56 112 ASN A C 1
ATOM 840 O O . ASN A 1 112 ? 9.811 14.575 -3.590 1.00 51.56 112 ASN A O 1
ATOM 844 N N . ALA A 1 113 ? 8.172 15.029 -5.051 1.00 51.28 113 ALA A N 1
ATOM 845 C CA . ALA A 1 113 ? 8.884 16.138 -5.676 1.00 51.28 113 ALA A CA 1
ATOM 846 C C . ALA A 1 113 ? 9.128 17.267 -4.652 1.00 51.28 113 ALA A C 1
ATOM 848 O O . ALA A 1 113 ? 8.196 17.932 -4.210 1.00 51.28 113 ALA A O 1
ATOM 849 N N . GLY A 1 114 ? 10.392 17.466 -4.260 1.00 61.22 114 GLY A N 1
ATOM 850 C CA . GLY A 1 114 ? 10.816 18.516 -3.324 1.00 61.22 114 GLY A CA 1
ATOM 851 C C . GLY A 1 114 ? 11.071 18.065 -1.881 1.00 61.22 114 GLY A C 1
ATOM 852 O O . GLY A 1 114 ? 11.497 18.889 -1.074 1.00 61.22 114 GLY A O 1
ATOM 853 N N . ARG A 1 115 ? 10.867 16.783 -1.546 1.00 68.94 115 ARG A N 1
ATOM 854 C CA . ARG A 1 115 ? 11.183 16.248 -0.209 1.00 68.94 115 ARG A CA 1
ATOM 855 C C . ARG A 1 115 ? 12.626 15.727 -0.132 1.00 68.94 115 ARG A C 1
ATOM 857 O O . ARG A 1 115 ? 13.123 15.189 -1.126 1.00 68.94 115 ARG A O 1
ATOM 864 N N . PRO A 1 116 ? 13.314 15.867 1.018 1.00 75.06 116 PRO A N 1
ATOM 865 C CA . PRO A 1 116 ? 14.618 15.246 1.237 1.00 75.06 116 PRO A CA 1
ATOM 866 C C . PRO A 1 116 ? 14.547 13.724 1.048 1.00 75.06 116 PRO A C 1
ATOM 868 O O . PRO A 1 116 ? 13.606 13.090 1.523 1.00 75.06 116 PRO A O 1
ATOM 871 N N . ALA A 1 117 ? 15.553 13.132 0.397 1.00 70.56 117 ALA A N 1
ATOM 872 C CA . ALA A 1 117 ? 15.593 11.690 0.117 1.00 70.56 117 ALA A CA 1
ATOM 873 C C . ALA A 1 117 ? 15.438 10.835 1.389 1.00 70.56 117 ALA A C 1
ATOM 875 O O . ALA A 1 117 ? 14.648 9.898 1.414 1.00 70.56 117 ALA A O 1
ATOM 876 N N . GLU A 1 118 ? 16.094 11.240 2.478 1.00 76.12 118 GLU A N 1
ATOM 877 C CA . GLU A 1 118 ? 16.018 10.557 3.775 1.00 76.12 118 GLU A CA 1
ATOM 878 C C 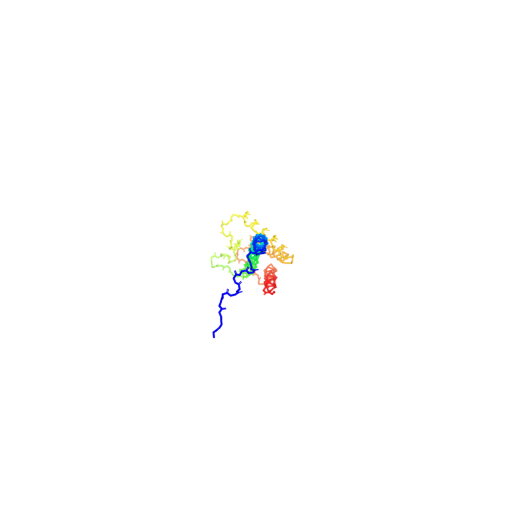. GLU A 1 118 ? 14.590 10.527 4.353 1.00 76.12 118 GLU A C 1
ATOM 880 O O . GLU A 1 118 ? 14.186 9.565 5.004 1.00 76.12 118 GLU A O 1
ATOM 885 N N . GLU A 1 119 ? 13.792 11.568 4.110 1.00 78.69 119 GLU A N 1
ATOM 886 C CA . GLU A 1 119 ? 12.406 11.624 4.578 1.00 78.69 119 GLU A CA 1
ATOM 887 C C . GLU A 1 119 ? 11.524 10.630 3.812 1.00 78.69 119 GLU A C 1
ATOM 889 O O . GLU A 1 119 ? 10.696 9.935 4.403 1.00 78.69 119 GLU A O 1
ATOM 894 N N . VAL A 1 120 ? 11.757 10.521 2.504 1.00 74.56 120 VAL A N 1
ATOM 895 C CA . VAL A 1 120 ? 11.058 9.592 1.611 1.00 74.56 120 VAL A CA 1
ATOM 896 C C . VAL A 1 120 ? 11.409 8.142 1.942 1.00 74.56 120 VAL A C 1
ATOM 898 O O . VAL A 1 120 ? 10.519 7.293 1.995 1.00 74.56 120 VAL A O 1
ATOM 901 N N . GLU A 1 121 ? 12.681 7.851 2.209 1.00 77.88 121 GLU A N 1
ATOM 902 C CA . GLU A 1 121 ? 13.136 6.520 2.622 1.00 77.88 121 GLU A CA 1
ATOM 903 C C . GLU A 1 121 ? 12.516 6.101 3.958 1.00 77.88 121 GLU A C 1
ATOM 905 O O . GLU A 1 121 ? 11.996 4.991 4.076 1.00 77.88 121 GLU A O 1
ATOM 910 N N . ARG A 1 122 ? 12.491 7.002 4.951 1.00 82.62 122 ARG A N 1
ATOM 911 C CA . ARG A 1 122 ? 11.855 6.729 6.250 1.00 82.62 122 ARG A CA 1
ATOM 912 C C . ARG A 1 122 ? 10.363 6.459 6.114 1.00 82.62 122 ARG A C 1
ATOM 914 O O . ARG A 1 122 ? 9.851 5.545 6.757 1.00 82.62 122 ARG A O 1
ATOM 921 N N . GLU A 1 123 ? 9.654 7.238 5.303 1.00 81.44 123 GLU A N 1
ATOM 922 C CA . GLU A 1 123 ? 8.225 7.019 5.081 1.00 81.44 123 GLU A CA 1
ATOM 923 C C . GLU A 1 123 ? 7.958 5.715 4.328 1.00 81.44 123 GLU A C 1
ATOM 925 O O . GLU A 1 123 ? 7.059 4.967 4.705 1.00 81.44 123 GLU A O 1
ATOM 930 N N . THR A 1 124 ? 8.778 5.398 3.326 1.00 81.31 124 THR A N 1
ATOM 931 C CA . THR A 1 124 ? 8.694 4.128 2.594 1.00 81.31 124 THR A CA 1
ATOM 932 C C . THR A 1 124 ? 8.927 2.948 3.536 1.00 81.31 124 THR A C 1
ATOM 934 O O . THR A 1 124 ? 8.125 2.017 3.565 1.00 81.31 124 THR A O 1
ATOM 937 N N . ALA A 1 125 ? 9.960 3.010 4.381 1.00 84.62 125 ALA A N 1
ATOM 938 C CA . ALA A 1 125 ? 10.235 1.987 5.387 1.00 84.62 125 ALA A CA 1
ATOM 939 C C . ALA A 1 125 ? 9.083 1.842 6.394 1.00 84.62 125 ALA A C 1
ATOM 941 O O . ALA A 1 125 ? 8.713 0.722 6.752 1.00 84.62 125 ALA A O 1
ATOM 942 N N . ARG A 1 126 ? 8.475 2.962 6.811 1.00 87.06 126 ARG A N 1
ATOM 943 C CA . ARG A 1 126 ? 7.295 2.947 7.684 1.00 87.06 126 ARG A CA 1
ATOM 944 C C . ARG A 1 126 ? 6.117 2.251 7.009 1.00 87.06 126 ARG A C 1
ATOM 946 O O . ARG A 1 126 ? 5.538 1.356 7.606 1.00 87.06 126 ARG A O 1
ATOM 953 N N . LEU A 1 127 ? 5.801 2.612 5.767 1.00 84.50 127 LEU A N 1
ATOM 954 C CA . LEU A 1 127 ? 4.689 2.027 5.014 1.00 84.50 127 LEU A CA 1
ATOM 955 C C . LEU A 1 127 ? 4.880 0.528 4.765 1.00 84.50 127 LEU A C 1
ATOM 957 O O . LEU A 1 127 ? 3.928 -0.236 4.904 1.00 84.50 127 LEU A O 1
ATOM 961 N N . LEU A 1 128 ? 6.105 0.094 4.458 1.00 86.81 128 LEU A N 1
ATOM 962 C CA . LEU A 1 128 ? 6.433 -1.326 4.334 1.00 86.81 128 LEU A CA 1
ATOM 963 C C . LEU A 1 128 ? 6.241 -2.057 5.668 1.00 86.81 128 LEU A C 1
ATOM 965 O O . LEU A 1 128 ? 5.599 -3.104 5.703 1.00 86.81 128 LEU A O 1
ATOM 969 N N . SER A 1 129 ? 6.742 -1.493 6.771 1.00 87.50 129 SER A N 1
ATOM 970 C CA . SER A 1 129 ? 6.554 -2.061 8.111 1.00 87.50 129 SER A CA 1
ATOM 971 C C . SER A 1 129 ? 5.076 -2.146 8.496 1.00 87.50 129 SER A C 1
ATOM 973 O O . SER A 1 129 ? 4.632 -3.167 9.021 1.00 87.50 129 SER A O 1
ATOM 975 N N . ASP A 1 130 ? 4.311 -1.090 8.228 1.00 88.00 130 ASP A N 1
ATOM 976 C CA . ASP A 1 130 ? 2.884 -1.043 8.520 1.00 88.00 130 ASP A CA 1
ATOM 977 C C . ASP A 1 130 ? 2.139 -2.107 7.699 1.00 88.00 130 ASP A C 1
ATOM 979 O O . ASP A 1 130 ? 1.325 -2.841 8.254 1.00 88.00 130 ASP A O 1
ATOM 983 N N . ALA A 1 131 ? 2.466 -2.272 6.411 1.00 88.31 131 ALA A N 1
ATOM 984 C CA . ALA A 1 131 ? 1.887 -3.309 5.556 1.00 88.31 131 ALA A CA 1
ATOM 985 C C . ALA A 1 131 ? 2.087 -4.723 6.132 1.00 88.31 131 ALA A C 1
ATOM 987 O O . ALA A 1 131 ? 1.126 -5.486 6.205 1.00 88.31 131 ALA A O 1
ATOM 988 N N . TYR A 1 132 ? 3.293 -5.051 6.616 1.00 87.69 132 TYR A N 1
ATOM 989 C CA . TYR A 1 132 ? 3.561 -6.330 7.294 1.00 87.69 132 TYR A CA 1
ATOM 990 C C . TYR A 1 132 ? 2.785 -6.500 8.601 1.00 87.69 132 TYR A C 1
ATOM 992 O O . TYR A 1 132 ? 2.411 -7.620 8.949 1.00 87.69 132 TYR A O 1
ATOM 1000 N N . PHE A 1 133 ? 2.565 -5.410 9.338 1.00 86.06 133 PHE A N 1
ATOM 1001 C CA . PHE A 1 133 ? 1.780 -5.442 10.568 1.00 86.06 133 PHE A CA 1
ATOM 1002 C C . PHE A 1 133 ? 0.295 -5.715 10.295 1.00 86.06 133 PHE A C 1
ATOM 1004 O O . PHE A 1 133 ? -0.362 -6.375 11.100 1.00 86.06 133 PHE A O 1
ATOM 1011 N N . PHE A 1 134 ? -0.231 -5.221 9.172 1.00 83.50 134 PHE A N 1
ATOM 1012 C CA . PHE A 1 134 ? -1.602 -5.489 8.741 1.00 83.50 134 PHE A CA 1
ATOM 1013 C C . PHE A 1 134 ? -1.807 -6.929 8.310 1.00 83.50 134 PHE A C 1
ATOM 1015 O O . PHE A 1 134 ? -2.712 -7.599 8.804 1.00 83.50 134 PHE A O 1
ATOM 1022 N N . ASP A 1 135 ? -0.986 -7.371 7.366 1.00 88.25 135 ASP A N 1
ATOM 1023 C CA . ASP A 1 135 ? -1.069 -8.697 6.790 1.00 88.25 135 ASP A CA 1
ATOM 1024 C C . ASP A 1 135 ? 0.291 -9.071 6.164 1.00 88.25 135 ASP A C 1
ATOM 1026 O O . ASP A 1 135 ? 0.840 -8.305 5.366 1.00 88.25 135 ASP A O 1
ATOM 1030 N N . PRO A 1 136 ? 0.871 -10.240 6.489 1.00 91.94 136 PRO A N 1
ATOM 1031 C CA . PRO A 1 136 ? 2.165 -10.638 5.940 1.00 91.94 136 PRO A CA 1
ATOM 1032 C C . PRO A 1 136 ? 2.193 -10.773 4.410 1.00 91.94 136 PRO A C 1
ATOM 1034 O O . PRO A 1 136 ? 3.254 -10.617 3.803 1.00 91.94 136 PRO A O 1
ATOM 1037 N N . GLU A 1 137 ? 1.070 -11.100 3.768 1.00 93.06 137 GLU A N 1
ATOM 1038 C CA . GLU A 1 137 ? 0.967 -11.167 2.308 1.00 93.06 137 GLU A CA 1
ATOM 1039 C C . GLU A 1 137 ? 0.911 -9.767 1.702 1.00 93.06 137 GLU A C 1
ATOM 1041 O O . GLU A 1 137 ? 1.646 -9.506 0.749 1.00 93.06 137 GLU A O 1
ATOM 1046 N N . LEU A 1 138 ? 0.162 -8.841 2.313 1.00 93.44 138 LEU A N 1
ATOM 1047 C CA . LEU A 1 138 ? 0.186 -7.427 1.927 1.00 93.44 138 LEU A CA 1
ATOM 1048 C C . LEU A 1 138 ? 1.595 -6.836 2.064 1.00 93.44 138 LEU A C 1
ATOM 1050 O O . LEU A 1 138 ? 2.059 -6.136 1.161 1.00 93.44 138 LEU A O 1
ATOM 1054 N N . GLY A 1 139 ? 2.298 -7.149 3.155 1.00 92.94 139 GLY A N 1
ATOM 1055 C CA . GLY A 1 139 ? 3.694 -6.763 3.360 1.00 92.94 139 GLY A CA 1
ATOM 1056 C C . GLY A 1 139 ? 4.600 -7.245 2.226 1.00 92.94 139 GLY A C 1
ATOM 1057 O O . GLY A 1 139 ? 5.277 -6.437 1.591 1.00 92.94 139 GLY A O 1
ATOM 1058 N N . ARG A 1 140 ? 4.545 -8.541 1.891 1.00 95.25 140 ARG A N 1
ATOM 1059 C CA . ARG A 1 140 ? 5.322 -9.125 0.781 1.00 95.25 140 ARG A CA 1
ATOM 1060 C C . ARG A 1 140 ? 4.972 -8.517 -0.576 1.00 95.25 140 ARG A C 1
ATOM 1062 O O . ARG A 1 140 ? 5.876 -8.217 -1.356 1.00 95.25 140 ARG A O 1
ATOM 1069 N N . ALA A 1 141 ? 3.686 -8.316 -0.858 1.00 95.38 141 ALA A N 1
ATOM 1070 C CA . ALA A 1 141 ? 3.229 -7.705 -2.102 1.00 95.38 141 ALA A CA 1
ATOM 1071 C C . ALA A 1 141 ? 3.724 -6.255 -2.227 1.00 95.38 141 ALA A C 1
ATOM 1073 O O . ALA A 1 141 ? 4.227 -5.862 -3.279 1.00 95.38 141 ALA A O 1
ATOM 1074 N N . THR A 1 142 ? 3.659 -5.481 -1.140 1.00 93.38 142 THR A N 1
ATOM 1075 C CA . THR A 1 142 ? 4.109 -4.081 -1.111 1.00 93.38 142 THR A CA 1
ATOM 1076 C C . THR A 1 142 ? 5.633 -3.974 -1.227 1.00 93.38 142 THR A C 1
ATOM 1078 O O . THR A 1 142 ? 6.130 -3.103 -1.940 1.00 93.38 142 THR A O 1
ATOM 1081 N N . THR A 1 143 ? 6.396 -4.885 -0.609 1.00 94.06 143 THR A N 1
ATOM 1082 C CA . THR A 1 143 ? 7.853 -4.976 -0.818 1.00 94.06 143 THR A CA 1
ATOM 1083 C C . THR A 1 143 ? 8.181 -5.262 -2.280 1.00 94.06 143 THR A C 1
ATOM 1085 O O . THR A 1 143 ? 8.961 -4.531 -2.884 1.00 94.06 143 THR A O 1
ATOM 1088 N N . ARG A 1 144 ? 7.531 -6.264 -2.885 1.00 95.12 144 ARG A N 1
ATOM 1089 C CA . ARG A 1 144 ? 7.740 -6.605 -4.298 1.00 95.12 144 ARG A CA 1
ATOM 1090 C C . ARG A 1 144 ? 7.387 -5.446 -5.232 1.00 95.12 144 ARG A C 1
ATOM 1092 O O . ARG A 1 144 ? 8.094 -5.216 -6.208 1.00 95.12 144 ARG A O 1
ATOM 1099 N N . LEU A 1 145 ? 6.311 -4.714 -4.937 1.00 94.62 145 LEU A N 1
ATOM 1100 C CA . LEU A 1 145 ? 5.929 -3.505 -5.668 1.00 94.62 145 LEU A CA 1
ATOM 1101 C C . LEU A 1 145 ? 7.050 -2.462 -5.643 1.00 94.62 145 LEU A C 1
ATOM 1103 O O . LEU A 1 145 ? 7.396 -1.901 -6.683 1.00 94.62 145 LEU A O 1
ATOM 1107 N N . HIS A 1 146 ? 7.622 -2.224 -4.462 1.00 91.12 146 HIS A N 1
ATOM 1108 C CA . HIS A 1 146 ? 8.723 -1.287 -4.294 1.00 91.12 146 HIS A CA 1
ATOM 1109 C C . HIS A 1 146 ? 9.964 -1.727 -5.083 1.00 91.12 146 HIS A C 1
ATOM 1111 O O . HIS A 1 146 ? 10.486 -0.936 -5.860 1.00 91.12 146 HIS A O 1
ATOM 1117 N N . GLU A 1 147 ? 10.368 -2.995 -4.982 1.00 91.69 147 GLU A N 1
ATOM 1118 C CA . GLU A 1 147 ? 11.500 -3.551 -5.739 1.00 91.69 147 GLU A CA 1
ATOM 1119 C C . GLU A 1 147 ? 11.303 -3.437 -7.257 1.00 91.69 147 GLU A C 1
ATOM 1121 O O . GLU A 1 147 ? 12.208 -3.020 -7.975 1.00 91.69 147 GLU A O 1
ATOM 1126 N N . CYS A 1 148 ? 10.111 -3.770 -7.768 1.00 92.31 148 CYS A N 1
ATOM 1127 C CA . CYS A 1 148 ? 9.815 -3.655 -9.199 1.00 92.31 148 CYS A CA 1
ATOM 1128 C C . CYS A 1 148 ? 9.893 -2.200 -9.672 1.00 92.31 148 CYS A C 1
ATOM 1130 O O . CYS A 1 148 ? 10.387 -1.935 -10.767 1.00 92.31 148 CYS A O 1
ATOM 1132 N N . ARG A 1 149 ? 9.431 -1.261 -8.840 1.00 89.75 149 ARG A N 1
ATOM 1133 C CA . ARG A 1 149 ? 9.488 0.168 -9.142 1.00 89.75 149 ARG A CA 1
ATOM 1134 C C . ARG A 1 149 ? 10.929 0.669 -9.190 1.00 89.75 149 ARG A C 1
ATOM 1136 O O . ARG A 1 149 ? 11.276 1.362 -10.138 1.00 89.75 149 ARG A O 1
ATOM 1143 N N . GLU A 1 150 ? 11.750 0.327 -8.200 1.00 87.88 150 GLU A N 1
ATOM 1144 C CA . GLU A 1 150 ? 13.157 0.745 -8.170 1.00 87.88 150 GLU A CA 1
ATOM 1145 C C . GLU A 1 150 ? 13.944 0.145 -9.342 1.00 87.88 150 GLU A C 1
ATOM 1147 O O . GLU A 1 150 ? 14.708 0.857 -9.984 1.00 87.88 150 GLU A O 1
ATOM 1152 N N . ASN A 1 151 ? 13.686 -1.115 -9.709 1.00 88.12 151 ASN A N 1
ATOM 1153 C CA . ASN A 1 151 ? 14.319 -1.738 -10.875 1.00 88.12 151 ASN A CA 1
ATOM 1154 C C . ASN A 1 151 ? 13.956 -1.034 -12.191 1.00 88.12 151 ASN A C 1
ATOM 1156 O O . ASN A 1 151 ? 14.840 -0.786 -13.007 1.00 88.12 151 ASN A O 1
ATOM 1160 N N . LEU A 1 152 ? 12.677 -0.690 -12.398 1.00 86.69 152 LEU A N 1
ATOM 1161 C CA . LEU A 1 152 ? 12.250 0.051 -13.590 1.00 86.69 152 LEU A CA 1
ATOM 1162 C C . LEU A 1 152 ? 12.901 1.441 -13.640 1.00 86.69 152 LEU A C 1
ATOM 1164 O O . LEU A 1 152 ? 13.385 1.853 -14.689 1.00 86.69 152 LEU A O 1
ATOM 1168 N N . LEU A 1 153 ? 12.934 2.156 -12.510 1.00 83.00 153 LEU A N 1
ATOM 1169 C CA . LEU A 1 153 ? 13.552 3.482 -12.427 1.00 83.00 153 LEU A CA 1
ATOM 1170 C C . LEU A 1 153 ? 15.067 3.429 -12.657 1.00 83.00 153 LEU A C 1
ATOM 1172 O O . LEU A 1 153 ? 15.599 4.309 -13.328 1.00 83.00 153 LEU A O 1
ATOM 1176 N N . TYR A 1 154 ? 15.742 2.403 -12.138 1.00 82.69 154 TYR A N 1
ATOM 1177 C CA . TYR A 1 154 ? 17.166 2.173 -12.369 1.00 82.69 154 TYR A CA 1
ATOM 1178 C C . TYR A 1 154 ? 17.457 1.927 -13.853 1.00 82.69 154 TYR A C 1
ATOM 1180 O O . TYR A 1 154 ? 18.277 2.634 -14.433 1.00 82.69 154 TYR A O 1
ATOM 1188 N N . GLU A 1 155 ? 16.738 0.998 -14.493 1.00 82.56 155 GLU A N 1
ATOM 1189 C CA . GLU A 1 155 ? 16.884 0.709 -15.929 1.00 82.56 155 GLU A CA 1
ATOM 1190 C C . GLU A 1 155 ? 16.670 1.968 -16.778 1.00 82.56 155 GLU A C 1
ATOM 1192 O O . GLU A 1 155 ? 17.445 2.284 -17.682 1.00 82.56 155 GLU A O 1
ATOM 1197 N N . ALA A 1 156 ? 15.628 2.724 -16.441 1.00 75.94 156 ALA A N 1
ATOM 1198 C CA . ALA A 1 156 ? 15.240 3.925 -17.153 1.00 75.94 156 ALA A CA 1
ATOM 1199 C C . ALA A 1 156 ? 16.208 5.109 -16.973 1.00 75.94 156 ALA A C 1
ATOM 1201 O O . ALA A 1 156 ? 16.149 6.048 -17.767 1.00 75.94 156 ALA A O 1
ATOM 1202 N N . HIS A 1 157 ? 17.035 5.114 -15.921 1.00 73.81 157 HIS A N 1
ATOM 1203 C CA . HIS A 1 157 ? 17.971 6.203 -15.625 1.00 73.81 157 HIS A CA 1
ATOM 1204 C C . HIS A 1 157 ? 19.414 5.874 -16.015 1.00 73.81 157 HIS A C 1
ATOM 1206 O O . HIS A 1 157 ? 20.115 6.733 -16.541 1.00 73.81 157 HIS A O 1
ATOM 1212 N N . GLU A 1 158 ? 19.854 4.648 -15.742 1.00 72.00 158 GLU A N 1
ATOM 1213 C CA . GLU A 1 158 ? 21.265 4.258 -15.822 1.00 72.00 158 GLU A CA 1
ATOM 1214 C C . GLU A 1 158 ? 21.602 3.490 -17.105 1.00 72.00 158 GLU A C 1
ATOM 1216 O O . GLU A 1 158 ? 22.763 3.463 -17.513 1.00 72.00 158 GLU A O 1
ATOM 1221 N N . ILE A 1 159 ? 20.614 2.846 -17.738 1.00 68.06 159 ILE A N 1
ATOM 1222 C CA . ILE A 1 159 ? 20.857 1.897 -18.835 1.00 68.06 159 ILE A CA 1
ATOM 1223 C C . ILE A 1 159 ? 20.285 2.404 -20.159 1.00 68.06 159 ILE A C 1
ATOM 1225 O O . ILE A 1 159 ? 20.987 2.382 -21.173 1.00 68.06 159 ILE A O 1
ATOM 1229 N N . ARG A 1 160 ? 19.035 2.876 -20.167 1.00 67.19 160 ARG A N 1
ATOM 1230 C CA . ARG A 1 160 ? 18.371 3.360 -21.385 1.00 67.19 160 ARG A CA 1
ATOM 1231 C C . ARG A 1 160 ? 18.654 4.832 -21.660 1.00 67.19 160 ARG A C 1
ATOM 1233 O O . ARG A 1 160 ? 18.830 5.638 -20.746 1.00 67.19 160 ARG A O 1
ATOM 1240 N N . THR A 1 161 ? 18.666 5.204 -22.939 1.00 62.69 161 THR A N 1
ATOM 1241 C CA . THR A 1 161 ? 18.724 6.624 -23.303 1.00 62.69 161 THR A CA 1
ATOM 1242 C C . THR A 1 161 ? 17.363 7.292 -23.058 1.00 62.69 161 THR A C 1
ATOM 1244 O O . THR A 1 161 ? 16.334 6.639 -23.212 1.00 62.69 161 THR A O 1
ATOM 1247 N N . PRO A 1 162 ? 17.300 8.599 -22.724 1.00 62.34 162 PRO A N 1
ATOM 1248 C CA . PRO A 1 162 ? 16.048 9.287 -22.358 1.00 62.34 162 PRO A CA 1
ATOM 1249 C C . PRO A 1 162 ? 14.934 9.280 -23.419 1.00 62.34 162 PRO A C 1
ATOM 1251 O O . PRO A 1 162 ? 13.829 9.739 -23.146 1.00 62.34 162 PRO A O 1
ATOM 1254 N N . VAL A 1 163 ? 15.243 8.826 -24.635 1.00 60.56 163 VAL A N 1
ATOM 1255 C CA . VAL A 1 163 ? 14.358 8.836 -25.805 1.00 60.56 163 VAL A CA 1
ATOM 1256 C C . VAL A 1 163 ? 13.778 7.443 -26.090 1.00 60.56 163 VAL A C 1
ATOM 1258 O O . VAL A 1 163 ? 12.894 7.313 -26.931 1.00 60.56 163 VAL A O 1
ATOM 1261 N N . GLU A 1 164 ? 14.265 6.399 -25.415 1.00 67.00 164 GLU A N 1
ATOM 1262 C CA . GLU A 1 164 ? 13.830 5.017 -25.628 1.00 67.00 164 GLU A CA 1
ATOM 1263 C C . GLU A 1 164 ? 12.659 4.669 -24.703 1.00 67.00 164 GLU A C 1
ATOM 1265 O O . GLU A 1 164 ? 12.818 4.549 -23.487 1.00 67.00 164 GLU A O 1
ATOM 1270 N N . GLU A 1 165 ? 11.478 4.478 -25.292 1.00 77.50 165 GLU A N 1
ATOM 1271 C CA . GLU A 1 165 ? 10.299 3.966 -24.589 1.00 77.50 165 GLU A CA 1
ATOM 1272 C C . GLU A 1 165 ? 10.447 2.478 -24.242 1.00 77.50 165 GLU A C 1
ATOM 1274 O O . GLU A 1 165 ? 11.194 1.729 -24.882 1.00 77.50 165 GLU A O 1
ATOM 1279 N N . PHE A 1 166 ? 9.748 2.040 -23.195 1.00 84.38 166 PHE A N 1
ATOM 1280 C CA . PHE A 1 166 ? 9.622 0.618 -22.895 1.00 84.38 166 PHE A CA 1
ATOM 1281 C C . PHE A 1 166 ? 8.551 -0.005 -23.788 1.00 84.38 166 PHE A C 1
ATOM 1283 O O . PHE A 1 166 ? 7.476 0.566 -23.961 1.00 84.38 166 PHE A O 1
ATOM 1290 N N . ASP A 1 167 ? 8.815 -1.209 -24.292 1.00 86.12 167 ASP A N 1
ATOM 1291 C CA . ASP A 1 167 ? 7.769 -2.009 -24.923 1.00 86.12 167 ASP A CA 1
ATOM 1292 C C . ASP A 1 167 ? 6.682 -2.341 -23.887 1.00 86.12 167 ASP A C 1
ATOM 1294 O O . ASP A 1 167 ? 6.972 -2.563 -22.708 1.00 86.12 167 ASP A O 1
ATOM 1298 N N . GLU A 1 168 ? 5.420 -2.433 -24.316 1.00 85.56 168 GLU A N 1
ATOM 1299 C CA . GLU A 1 168 ? 4.312 -2.813 -23.421 1.00 85.56 168 GLU A CA 1
ATOM 1300 C C . GLU A 1 168 ? 4.514 -4.197 -22.777 1.00 85.56 168 GLU A C 1
ATOM 1302 O O . GLU A 1 168 ? 4.048 -4.444 -21.659 1.00 85.56 168 GLU A O 1
ATOM 1307 N N . ASP A 1 169 ? 5.243 -5.073 -23.471 1.00 90.62 169 ASP A N 1
ATOM 1308 C CA . ASP A 1 169 ? 5.600 -6.421 -23.033 1.00 90.62 169 ASP A CA 1
ATOM 1309 C C . ASP A 1 169 ? 6.963 -6.482 -22.317 1.00 90.62 169 ASP A C 1
ATOM 1311 O O . ASP A 1 169 ? 7.443 -7.574 -21.992 1.00 90.62 169 ASP A O 1
ATOM 1315 N N . ASP A 1 170 ? 7.602 -5.335 -22.047 1.00 91.50 170 ASP A N 1
ATOM 1316 C CA . ASP A 1 170 ? 8.871 -5.305 -21.324 1.00 91.50 170 ASP A CA 1
ATOM 1317 C C . ASP A 1 170 ? 8.703 -5.964 -19.937 1.00 91.50 170 ASP A C 1
ATOM 1319 O O . ASP A 1 170 ? 7.796 -5.606 -19.167 1.00 91.50 170 ASP A O 1
ATOM 1323 N N . PRO A 1 171 ? 9.574 -6.924 -19.565 1.00 92.81 171 PRO A N 1
ATOM 1324 C CA . PRO A 1 171 ? 9.461 -7.638 -18.301 1.00 92.81 171 PRO A CA 1
ATOM 1325 C C . PRO A 1 171 ? 9.403 -6.737 -17.062 1.00 92.81 171 PRO A C 1
ATOM 1327 O O . PRO A 1 171 ? 8.803 -7.137 -16.064 1.00 92.81 171 PRO A O 1
ATOM 1330 N N . LEU A 1 172 ? 10.037 -5.561 -17.073 1.00 90.94 172 LEU A N 1
ATOM 1331 C CA . LEU A 1 172 ? 10.023 -4.622 -15.949 1.00 90.94 172 LEU A CA 1
ATOM 1332 C C . LEU A 1 172 ? 8.673 -3.907 -15.833 1.00 90.94 172 LEU A C 1
ATOM 1334 O O . LEU A 1 172 ? 8.138 -3.794 -14.726 1.00 90.94 172 LEU A O 1
ATOM 1338 N N . VAL A 1 173 ? 8.093 -3.501 -16.965 1.00 91.38 173 VAL A N 1
ATOM 1339 C CA . VAL A 1 173 ? 6.763 -2.876 -17.038 1.00 91.38 173 VAL A CA 1
ATOM 1340 C C . VAL A 1 173 ? 5.691 -3.857 -16.574 1.00 91.38 173 VAL A C 1
ATOM 1342 O O . VAL A 1 173 ? 4.893 -3.535 -15.687 1.00 91.38 173 VAL A O 1
ATOM 1345 N N . VAL A 1 174 ? 5.713 -5.084 -17.104 1.00 94.69 174 VAL A N 1
ATOM 1346 C CA . VAL A 1 174 ? 4.756 -6.137 -16.740 1.00 94.69 174 VAL A CA 1
ATOM 1347 C C . VAL A 1 174 ? 4.850 -6.464 -15.249 1.00 94.69 174 VAL A C 1
ATOM 1349 O O . VAL A 1 174 ? 3.838 -6.438 -14.551 1.00 94.69 174 VAL A O 1
ATOM 1352 N N . LYS A 1 175 ? 6.062 -6.686 -14.717 1.00 95.69 175 LYS A N 1
ATOM 1353 C CA . LYS A 1 175 ? 6.259 -6.990 -13.288 1.00 95.69 175 LYS A CA 1
ATOM 1354 C C . LYS A 1 175 ? 5.753 -5.878 -12.374 1.00 95.69 175 LYS A C 1
ATOM 1356 O O . LYS A 1 175 ? 5.159 -6.185 -11.340 1.00 95.69 175 LYS A O 1
ATOM 1361 N N . LEU A 1 176 ? 5.988 -4.611 -12.725 1.00 93.88 176 LEU A N 1
ATOM 1362 C CA . LEU A 1 176 ? 5.516 -3.475 -11.933 1.00 93.88 176 LEU A CA 1
ATOM 1363 C C . LEU A 1 176 ? 3.987 -3.390 -11.934 1.00 93.88 176 LEU A C 1
ATOM 1365 O O . LEU A 1 176 ? 3.378 -3.230 -10.874 1.00 93.88 176 LEU A O 1
ATOM 1369 N N . ARG A 1 177 ? 3.367 -3.536 -13.109 1.00 94.50 177 ARG A N 1
ATOM 1370 C CA . ARG A 1 177 ? 1.909 -3.532 -13.258 1.00 94.50 177 ARG A CA 1
ATOM 1371 C C . ARG A 1 177 ? 1.266 -4.668 -12.461 1.00 94.50 177 ARG A C 1
ATOM 1373 O O . ARG A 1 177 ? 0.347 -4.417 -11.682 1.00 94.50 177 ARG A O 1
ATOM 1380 N N . ASP A 1 178 ? 1.787 -5.884 -12.591 1.00 96.56 178 ASP A N 1
ATOM 1381 C CA . ASP A 1 178 ? 1.278 -7.066 -11.889 1.00 96.56 178 ASP A CA 1
ATOM 1382 C C . ASP A 1 178 ? 1.429 -6.929 -10.370 1.00 96.56 178 ASP A C 1
ATOM 1384 O O . ASP A 1 178 ? 0.496 -7.224 -9.621 1.00 96.56 178 ASP A O 1
ATOM 1388 N N . ALA A 1 179 ? 2.571 -6.416 -9.897 1.00 96.06 179 ALA A N 1
ATOM 1389 C CA . ALA A 1 179 ? 2.767 -6.128 -8.479 1.00 96.06 179 ALA A CA 1
ATOM 1390 C C . ALA A 1 179 ? 1.772 -5.069 -7.973 1.00 96.06 179 ALA A C 1
ATOM 1392 O O . ALA A 1 179 ? 1.239 -5.197 -6.869 1.00 96.06 179 ALA A O 1
ATOM 1393 N N . GLY A 1 180 ? 1.483 -4.045 -8.784 1.00 94.44 180 GLY A N 1
ATOM 1394 C CA . GLY A 1 180 ? 0.489 -3.024 -8.466 1.00 94.44 180 GLY A CA 1
ATOM 1395 C C . GLY A 1 180 ? -0.912 -3.618 -8.331 1.00 94.44 180 GLY A C 1
ATOM 1396 O O . GLY A 1 180 ? -1.604 -3.354 -7.347 1.00 94.44 180 GLY A O 1
ATOM 1397 N N . HIS A 1 181 ? -1.323 -4.471 -9.270 1.00 95.94 181 HIS A N 1
ATOM 1398 C CA . HIS A 1 181 ? -2.610 -5.162 -9.193 1.00 95.94 181 HIS A CA 1
ATOM 1399 C C . HIS A 1 181 ? -2.709 -6.084 -7.974 1.00 95.94 181 HIS A C 1
ATOM 1401 O O . HIS A 1 181 ? -3.717 -6.021 -7.272 1.00 95.94 181 HIS A O 1
ATOM 1407 N N . ALA A 1 182 ? -1.658 -6.849 -7.665 1.00 96.06 182 ALA A N 1
ATOM 1408 C CA . ALA A 1 182 ? -1.630 -7.729 -6.498 1.00 96.06 182 ALA A CA 1
ATOM 1409 C C . ALA A 1 182 ? -1.831 -6.955 -5.183 1.00 96.06 182 ALA A C 1
ATOM 1411 O O . ALA A 1 182 ? -2.656 -7.332 -4.353 1.00 96.06 182 ALA A O 1
ATOM 1412 N N . VAL A 1 183 ? -1.139 -5.823 -5.001 1.00 95.38 183 VAL A N 1
ATOM 1413 C CA . VAL A 1 183 ? -1.328 -4.976 -3.808 1.00 95.38 183 VAL A CA 1
ATOM 1414 C C . VAL A 1 183 ? -2.763 -4.451 -3.726 1.00 95.38 183 VAL A C 1
ATOM 1416 O O . VAL A 1 183 ? -3.371 -4.497 -2.656 1.00 95.38 183 VAL A O 1
ATOM 1419 N N . ARG A 1 184 ? -3.337 -3.985 -4.843 1.00 94.38 184 ARG A N 1
ATOM 1420 C CA . ARG A 1 184 ? -4.729 -3.499 -4.871 1.00 94.38 184 ARG A CA 1
ATOM 1421 C C . ARG A 1 184 ? -5.731 -4.599 -4.533 1.00 94.38 184 ARG A C 1
ATOM 1423 O O . ARG A 1 184 ? -6.688 -4.325 -3.817 1.00 94.38 184 ARG A O 1
ATOM 1430 N N . GLU A 1 185 ? -5.512 -5.822 -5.007 1.00 94.88 185 GLU A N 1
ATOM 1431 C CA . GLU A 1 185 ? -6.352 -6.981 -4.693 1.00 94.88 185 GLU A CA 1
ATOM 1432 C C . GLU A 1 185 ? -6.311 -7.324 -3.196 1.00 94.88 185 GLU A C 1
ATOM 1434 O O . GLU A 1 185 ? -7.365 -7.495 -2.572 1.00 94.88 185 GLU A O 1
ATOM 1439 N N . HIS A 1 186 ? -5.118 -7.338 -2.590 1.00 93.81 186 HIS A N 1
ATOM 1440 C CA . HIS A 1 186 ? -4.971 -7.537 -1.147 1.00 93.81 186 HIS A CA 1
ATOM 1441 C C . HIS A 1 186 ? -5.686 -6.439 -0.353 1.00 93.81 186 HIS A C 1
ATOM 1443 O O . HIS A 1 186 ? -6.475 -6.750 0.542 1.00 93.81 186 HIS A O 1
ATOM 1449 N N . VAL A 1 187 ? -5.483 -5.164 -0.707 1.00 92.19 187 VAL A N 1
ATOM 1450 C CA . VAL A 1 187 ? -6.164 -4.050 -0.030 1.00 92.19 187 VAL A CA 1
ATOM 1451 C C . VAL A 1 187 ? -7.681 -4.159 -0.186 1.00 92.19 187 VAL A C 1
ATOM 1453 O O . VAL A 1 187 ? -8.394 -4.055 0.808 1.00 92.19 187 VAL A O 1
ATOM 1456 N N . GLN A 1 188 ? -8.191 -4.427 -1.389 1.00 90.88 188 GLN A N 1
ATOM 1457 C CA . GLN A 1 188 ? -9.630 -4.569 -1.625 1.00 90.88 188 GLN A CA 1
ATOM 1458 C C . GLN A 1 188 ? -10.228 -5.718 -0.804 1.00 90.88 188 GLN A C 1
ATOM 1460 O O . GLN A 1 188 ? -11.304 -5.573 -0.221 1.00 90.88 188 GLN A O 1
ATOM 1465 N N . THR A 1 189 ? -9.518 -6.844 -0.711 1.00 91.00 189 THR A N 1
ATOM 1466 C CA . THR A 1 189 ? -9.925 -7.992 0.107 1.00 91.00 189 THR A CA 1
ATOM 1467 C C . THR A 1 189 ? -9.994 -7.622 1.587 1.00 91.00 189 THR A C 1
ATOM 1469 O O . THR A 1 189 ? -10.945 -7.995 2.272 1.00 91.00 189 THR A O 1
ATOM 1472 N N . MET A 1 190 ? -9.011 -6.870 2.087 1.00 87.06 190 MET A N 1
ATOM 1473 C CA . MET A 1 190 ? -8.987 -6.406 3.475 1.00 87.06 190 MET A CA 1
ATOM 1474 C C . MET A 1 190 ? -10.095 -5.394 3.769 1.00 87.06 190 MET A C 1
ATOM 1476 O O . MET A 1 190 ? -10.746 -5.515 4.80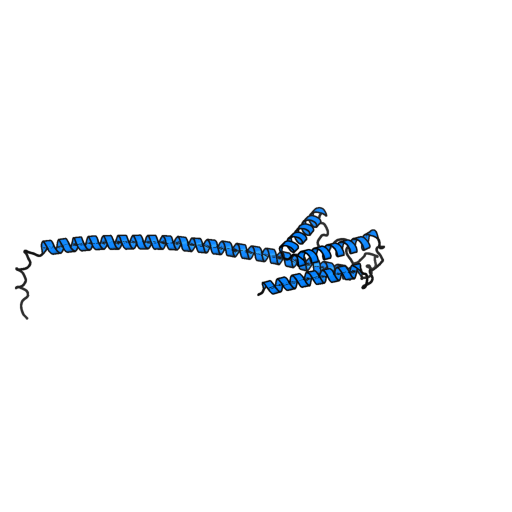0 1.00 87.06 190 MET A O 1
ATOM 1480 N N . LEU A 1 191 ? -10.348 -4.447 2.860 1.00 85.56 191 LEU A N 1
ATOM 1481 C CA . LEU A 1 191 ? -11.451 -3.490 2.985 1.00 85.56 191 LEU A CA 1
ATOM 1482 C C . LEU A 1 191 ? -12.802 -4.206 3.006 1.00 85.56 191 LEU A C 1
ATOM 1484 O O . LEU A 1 191 ? -13.619 -3.947 3.881 1.00 85.56 191 LEU A O 1
ATOM 1488 N N . THR A 1 192 ? -12.996 -5.178 2.113 1.00 83.94 192 THR A N 1
ATOM 1489 C CA . THR A 1 192 ? -14.233 -5.968 2.069 1.00 83.94 192 THR A CA 1
ATOM 1490 C C . THR A 1 192 ? -14.434 -6.735 3.375 1.00 83.94 192 THR A C 1
ATOM 1492 O O . THR A 1 192 ? -15.521 -6.710 3.928 1.00 83.94 192 THR A O 1
ATOM 1495 N N . LYS A 1 193 ? -13.389 -7.374 3.921 1.00 79.38 193 LYS A N 1
ATOM 1496 C CA . LYS A 1 193 ? -13.455 -8.073 5.221 1.00 79.38 193 LYS A CA 1
ATOM 1497 C C . LYS A 1 193 ? -13.693 -7.146 6.417 1.00 79.38 193 LYS A C 1
ATOM 1499 O O . LYS A 1 193 ? -14.018 -7.648 7.482 1.00 79.38 193 LYS A O 1
ATOM 1504 N N . TRP A 1 194 ? -13.470 -5.844 6.272 1.00 74.12 194 TRP A N 1
ATOM 1505 C CA . TRP A 1 194 ? -13.695 -4.864 7.332 1.00 74.12 194 TRP A CA 1
ATOM 1506 C C . TRP A 1 194 ? -15.157 -4.402 7.374 1.00 74.12 194 TRP A C 1
ATOM 1508 O O . TRP A 1 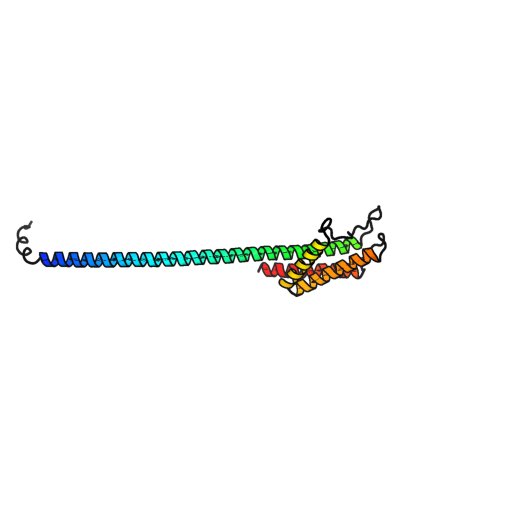194 ? -15.686 -4.099 8.436 1.00 74.12 194 TRP A O 1
ATOM 1518 N N . GLU A 1 195 ? -15.834 -4.361 6.228 1.00 60.78 195 GLU A N 1
ATOM 1519 C CA . GLU A 1 195 ? -17.244 -3.960 6.146 1.00 60.78 195 GLU A CA 1
ATOM 1520 C C . GLU A 1 195 ? -18.227 -5.023 6.690 1.00 60.78 195 GLU A C 1
ATOM 1522 O O . GLU A 1 195 ? -19.401 -4.703 6.890 1.00 60.78 195 GLU A O 1
ATOM 1527 N N . TYR A 1 196 ? -17.760 -6.253 6.957 1.00 45.84 196 TYR A N 1
ATOM 1528 C CA . TYR A 1 196 ? -18.533 -7.381 7.508 1.00 45.84 196 TYR A CA 1
ATOM 1529 C C . TYR A 1 196 ? -18.104 -7.748 8.932 1.00 45.84 196 TYR A C 1
ATOM 1531 O O . TYR A 1 196 ? -19.004 -8.108 9.726 1.00 45.84 196 TYR A O 1
#

Radius of gyration: 41.24 Å; chains: 1; bounding box: 101×30×113 Å

Sequence (196 aa):
MPDWVTVGISVVTSGGFATGLFALLNGGLQRRLTARVEDSKNATAEKLKQVDASIAEADRKSALALRRDDSRMTTLLQINRLAADAIALAHNATLPPLPDGTPIYPQRPYANAGRPAEEVERETARLLSDAYFFDPELGRATTRLHECRENLLYEAHEIRTPVEEFDEDDPLVVKLRDAGHAVREHVQTMLTKWEY